Protein AF-0000000085125019 (afdb_homodimer)

Nearest PDB structures (foldseek):
  5f27-assembly1_A-2  TM=7.036E-01  e=1.112E-02  Mycobacterium tuberculosis CDC1551
  6ho6-assembly1_A  TM=7.086E-01  e=1.226E-02  Mycobacterium tuberculosis CDC1551
  6ho0-assembly1_A-2  TM=7.000E-01  e=1.808E-02  Mycobacterium tuberculosis H37Rv
  3lsj-assembly1_B  TM=6.473E-01  e=1.226E-02  Pseudomonas aeruginosa
  5vl9-assembly2_C  TM=6.019E-01  e=2.800E-02  [Enterobacter] lignolyticus

InterPro domains:
  IPR001647 DNA-binding HTH domain, TetR-type [PF00440] (8-44)
  IPR001647 DNA-binding HTH domain, TetR-type [PS50977] (1-60)
  IPR009057 Homedomain-like superfamily [SSF46689] (2-61)

Organism: Arcobacter nitrofigilis (strain ATCC 33309 / DSM 7299 / CCUG 15893 / LMG 7604 / NCTC 12251 / CI) (NCBI:txid572480)

Radius of gyration: 22.12 Å; Cα contacts (8 Å, |Δi|>4): 332; chains: 2; bounding box: 60×50×38 Å

Solvent-accessible surface area (backbone atoms only — not comparable to full-atom values): 19439 Å² total; per-residue (Å²): 135,55,70,67,53,53,42,54,50,48,49,54,42,28,44,76,67,30,64,72,39,70,39,67,70,53,34,23,60,75,69,69,50,51,69,66,58,50,50,73,76,29,92,41,69,68,57,45,52,53,48,43,51,50,49,45,47,39,64,73,41,51,51,48,54,58,60,29,51,80,29,65,90,36,38,70,60,20,51,50,46,45,52,54,54,57,72,69,47,71,59,50,40,56,53,41,50,54,49,49,21,76,80,28,82,84,41,32,60,52,47,30,52,49,42,49,54,52,50,50,55,46,39,55,34,48,43,65,71,40,72,84,54,56,67,67,58,48,51,54,50,37,52,47,55,52,18,31,55,50,7,52,72,70,44,41,75,72,68,50,74,67,56,49,48,52,51,49,53,50,53,52,48,47,61,61,54,70,105,135,54,71,67,52,54,42,56,51,47,48,53,42,28,45,74,65,31,64,71,40,68,38,66,71,53,36,23,60,75,69,70,51,50,70,66,59,49,51,71,77,28,92,39,70,67,56,45,52,53,47,43,50,49,49,48,47,39,66,74,41,50,50,48,54,58,62,28,52,81,28,64,94,36,38,69,60,20,51,50,46,46,52,52,54,55,72,68,46,73,59,50,39,57,53,41,50,54,49,49,22,76,78,28,81,84,42,32,62,51,48,30,51,49,44,48,53,52,49,49,55,46,40,54,36,48,44,67,71,40,71,83,53,56,67,68,59,49,51,53,50,37,52,46,56,52,18,30,55,49,7,52,72,72,44,41,76,71,68,50,73,68,56,50,49,51,52,50,53,50,54,53,49,48,60,63,54,70,104

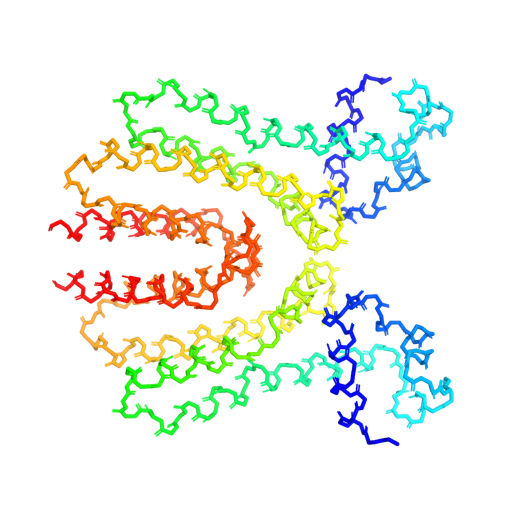Secondary structure (DSSP, 8-state):
--HHHHHHHHHHHHHHH-GGGGSHHHHHHHHT--HHHHHHH-S-HHHHHHHHHHHHHIIIIIHHHHHHGGGTT-HHHHHHHHHHHHHHS-HHHHHHHHHHHTT-TTTHHHHHHHHHHHHHHHHHHHHHH-TTS-HHHHHHHHHHHHHHHHHHHHSSSPPPHHHHHHHHHHHHHHHHHT-/--HHHHHHHHHHHHHHH-GGGGSHHHHHHHHT--HHHHHHH-S-HHHHHHHHHHHHHIIIIIHHHHHHGGGTT-HHHHHHHHHHHHHHS-HHHHHHHHHHHTT-TTTHHHHHHHHHHHHHHHHHHHHHH-TTS-HHHHHHHHHHHHHHHHHHHHSSSPPPHHHHHHHHHHHHHHHHHT-

Foldseek 3Di:
DDPVVLLVVLLVCCLVPFPVCLPLVNVCVVVVHDSVVVCVHPVDSLRNVLVSLVVCLCPLAVVQLVVLCVCVVPLVSSVVSSLVVNLPDSCSSVVRLVVVLVPDPSSVVSVVVRVVRQLVSLLSSLCNVCVPDDSVLSSVLSVVLVVLVVVLSPDPPHDDSVVSVVVNVVSVVVSVVVD/DDPVVLLVVLLVCCLVPFPVCLPLVNVCVVVVHDSVVVCVHPVDSLRNVLVSLVVCLCPLAVVQLVVLCVCVVPLVSSVVSSLVVNLVDSCSSVVRLVVVLVPDPSSVVSVVVRVVRQLVSLLSSLCNVCVPDDSVLSSVLSVVLVVLVVVLSPDPPHDDSVRSVVVNVVSVVVSVVVD

Structure (mmCIF, N/CA/C/O backbone):
data_AF-0000000085125019-model_v1
#
loop_
_entity.id
_entity.type
_entity.pdbx_description
1 polymer 'Transcriptional regulator, TetR family'
#
loop_
_atom_site.group_PDB
_atom_site.id
_atom_site.type_symbol
_atom_site.label_atom_id
_atom_site.label_alt_id
_atom_site.label_comp_id
_atom_site.label_asym_id
_atom_site.label_entity_id
_atom_site.label_seq_id
_atom_site.pdbx_PDB_ins_code
_atom_site.Cartn_x
_atom_site.Cartn_y
_atom_site.Cartn_z
_atom_site.occupancy
_atom_site.B_iso_or_equiv
_atom_site.auth_seq_id
_atom_site.auth_comp_id
_atom_site.auth_asym_id
_atom_site.auth_atom_id
_atom_site.pdbx_PDB_model_num
ATOM 1 N N . MET A 1 1 ? -20.328 -23.297 -17.188 1 74.75 1 MET A N 1
ATOM 2 C CA . MET A 1 1 ? -19.062 -22.641 -16.891 1 74.75 1 MET A CA 1
ATOM 3 C C . MET A 1 1 ? -18.203 -23.484 -15.953 1 74.75 1 MET A C 1
ATOM 5 O O . MET A 1 1 ? -18.734 -24.094 -15.016 1 74.75 1 MET A O 1
ATOM 9 N N . ARG A 1 2 ? -16.875 -23.594 -16.266 1 84 2 ARG A N 1
ATOM 10 C CA . ARG A 1 2 ? -15.992 -24.328 -15.383 1 84 2 ARG A CA 1
ATOM 11 C C . ARG A 1 2 ? -15.555 -23.469 -14.203 1 84 2 ARG A C 1
ATOM 13 O O . ARG A 1 2 ? -15.703 -22.25 -14.234 1 84 2 ARG A O 1
ATOM 20 N N . LYS A 1 3 ? -15.125 -24.125 -13.203 1 85.12 3 LYS A N 1
ATOM 21 C CA . LYS A 1 3 ? -14.703 -23.438 -11.992 1 85.12 3 LYS A CA 1
ATOM 22 C C . LYS A 1 3 ? -13.625 -22.391 -12.305 1 85.12 3 LYS A C 1
ATOM 24 O O . LYS A 1 3 ? -13.641 -21.297 -11.758 1 85.12 3 LYS A O 1
ATOM 29 N N . GLU A 1 4 ? -12.797 -22.75 -13.203 1 87.69 4 GLU A N 1
ATOM 30 C CA . GLU A 1 4 ? -11.703 -21.844 -13.57 1 87.69 4 GLU A CA 1
ATOM 31 C C . GLU A 1 4 ? -12.234 -20.594 -14.266 1 87.69 4 GLU A C 1
ATOM 33 O O . GLU A 1 4 ? -11.68 -19.5 -14.102 1 87.69 4 GLU A O 1
ATOM 38 N N . ASP A 1 5 ? -13.312 -20.734 -14.953 1 90.19 5 ASP A N 1
ATOM 39 C CA . ASP A 1 5 ? -13.953 -19.594 -15.609 1 90.19 5 ASP A CA 1
ATOM 40 C C . ASP A 1 5 ? -14.539 -18.625 -14.578 1 90.19 5 ASP A C 1
ATOM 42 O O . ASP A 1 5 ? -14.43 -17.406 -14.734 1 90.19 5 ASP A O 1
ATOM 46 N N . TRP A 1 6 ? -15.125 -19.281 -13.516 1 92.5 6 TRP A N 1
ATOM 47 C CA . TRP A 1 6 ? -15.633 -18.484 -12.406 1 92.5 6 TRP A CA 1
ATOM 48 C C . TRP A 1 6 ? -14.516 -17.656 -11.773 1 92.5 6 TRP A C 1
ATOM 50 O O . TRP A 1 6 ? -14.688 -16.453 -11.523 1 92.5 6 TRP A O 1
ATOM 60 N N . MET A 1 7 ? -13.422 -18.297 -11.625 1 95.75 7 MET A N 1
ATOM 61 C CA . MET A 1 7 ? -12.305 -17.656 -10.938 1 95.75 7 MET A CA 1
ATOM 62 C C . MET A 1 7 ? -11.742 -16.516 -11.773 1 95.75 7 MET A C 1
ATOM 64 O O . MET A 1 7 ? -11.617 -15.383 -11.281 1 95.75 7 MET A O 1
ATOM 68 N N . ASP A 1 8 ? -11.477 -16.797 -13.055 1 95.94 8 ASP A N 1
ATOM 69 C CA . ASP A 1 8 ? -10.93 -15.789 -13.953 1 95.94 8 ASP A CA 1
ATOM 70 C C . ASP A 1 8 ? -11.875 -14.594 -14.086 1 95.94 8 ASP A C 1
ATOM 72 O O . ASP A 1 8 ? -11.445 -13.445 -13.977 1 95.94 8 ASP A O 1
ATOM 76 N N . SER A 1 9 ? -13.078 -14.891 -14.281 1 96.88 9 SER A N 1
ATOM 77 C CA . SER A 1 9 ? -14.07 -13.844 -14.453 1 96.88 9 SER A CA 1
ATOM 78 C C . SER A 1 9 ? -14.234 -13.023 -13.172 1 96.88 9 SER A C 1
ATOM 80 O O . SER A 1 9 ? -14.352 -11.797 -13.227 1 96.88 9 SER A O 1
ATOM 82 N N . SER A 1 10 ? -14.188 -13.703 -12.055 1 97.69 10 SER A N 1
ATOM 83 C CA . SER A 1 10 ? -14.336 -13.023 -10.781 1 97.69 10 SER A CA 1
ATOM 84 C C . SER A 1 10 ? -13.164 -12.078 -10.523 1 97.69 10 SER A C 1
ATOM 86 O O . SER A 1 10 ? -13.359 -10.945 -10.078 1 97.69 10 SER A O 1
ATOM 88 N N . LEU A 1 11 ? -11.984 -12.523 -10.859 1 97.75 11 LEU A N 1
ATOM 89 C CA . LEU A 1 11 ? -10.812 -11.672 -10.672 1 97.75 11 LEU A CA 1
ATOM 90 C C . LEU A 1 11 ? -10.883 -10.445 -11.57 1 97.75 11 LEU A C 1
ATOM 92 O O . LEU A 1 11 ? -10.555 -9.336 -11.141 1 97.75 11 LEU A O 1
ATOM 96 N N . LYS A 1 12 ? -11.352 -10.656 -12.781 1 97.44 12 LYS A N 1
ATOM 97 C CA . LYS A 1 12 ? -11.516 -9.531 -13.695 1 97.44 12 LYS A CA 1
ATOM 98 C C . LYS A 1 12 ? -12.531 -8.523 -13.156 1 97.44 12 LYS A C 1
ATOM 100 O O . LYS A 1 12 ? -12.328 -7.312 -13.258 1 97.44 12 LYS A O 1
ATOM 105 N N . LEU A 1 13 ? -13.562 -9.047 -12.578 1 97.81 13 LEU A N 1
ATOM 106 C CA . LEU A 1 13 ? -14.602 -8.188 -12.023 1 97.81 13 LEU A CA 1
ATOM 107 C C . LEU A 1 13 ? -14.086 -7.445 -10.789 1 97.81 13 LEU A C 1
ATOM 109 O O . LEU A 1 13 ? -14.445 -6.289 -10.562 1 97.81 13 LEU A O 1
ATOM 113 N N . VAL A 1 14 ? -13.273 -8.125 -9.977 1 97.44 14 VAL A N 1
ATOM 114 C CA . VAL A 1 14 ? -12.664 -7.465 -8.82 1 97.44 14 VAL A CA 1
ATOM 115 C C . VAL A 1 14 ? -11.828 -6.273 -9.289 1 97.44 14 VAL A C 1
ATOM 117 O O . VAL A 1 14 ? -11.906 -5.188 -8.711 1 97.44 14 VAL A O 1
ATOM 120 N N . SER A 1 15 ? -11.078 -6.508 -10.32 1 96.06 15 SER A N 1
ATOM 121 C CA . SER A 1 15 ? -10.219 -5.461 -10.867 1 96.06 15 SER A CA 1
ATOM 122 C C . SER A 1 15 ? -11.039 -4.246 -11.289 1 96.06 15 SER A C 1
ATOM 124 O O . SER A 1 15 ? -10.633 -3.105 -11.055 1 96.06 15 SER A O 1
ATOM 126 N N . LYS A 1 16 ? -12.188 -4.453 -11.789 1 94.81 16 LYS A N 1
ATOM 127 C CA . LYS A 1 16 ? -13 -3.4 -12.391 1 94.81 16 LYS A CA 1
ATOM 128 C C . LYS A 1 16 ? -13.922 -2.758 -11.359 1 94.81 16 LYS A C 1
ATOM 130 O O . LYS A 1 16 ? -14.172 -1.552 -11.406 1 94.81 16 LYS A O 1
ATOM 135 N N . HIS A 1 17 ? -14.406 -3.582 -10.359 1 94.75 17 HIS A N 1
ATOM 136 C CA . HIS A 1 17 ? -15.508 -3.104 -9.539 1 94.75 17 HIS A CA 1
ATOM 137 C C . HIS A 1 17 ? -15.156 -3.156 -8.055 1 94.75 17 HIS A C 1
ATOM 139 O O . HIS A 1 17 ? -15.93 -2.686 -7.215 1 94.75 17 HIS A O 1
ATOM 145 N N . GLY A 1 18 ? -13.984 -3.715 -7.711 1 94.5 18 GLY A N 1
ATOM 146 C CA . GLY A 1 18 ? -13.633 -3.885 -6.312 1 94.5 18 GLY A CA 1
ATOM 147 C C . GLY A 1 18 ? -14.133 -5.195 -5.727 1 94.5 18 GLY A C 1
ATOM 148 O O . GLY A 1 18 ? -14.883 -5.926 -6.375 1 94.5 18 GLY A O 1
ATOM 149 N N . VAL A 1 19 ? -13.805 -5.465 -4.539 1 95.25 19 VAL A N 1
ATOM 150 C CA . VAL A 1 19 ? -13.992 -6.777 -3.928 1 95.25 19 VAL A CA 1
ATOM 151 C C . VAL A 1 19 ? -15.469 -6.98 -3.594 1 95.25 19 VAL A C 1
ATOM 153 O O . VAL A 1 19 ? -15.93 -8.117 -3.453 1 95.25 19 VAL A O 1
ATOM 156 N N . ASP A 1 20 ? -16.234 -5.914 -3.475 1 93.12 20 ASP A N 1
ATOM 157 C CA . ASP A 1 20 ? -17.656 -6.031 -3.16 1 93.12 20 ASP A CA 1
ATOM 158 C C . ASP A 1 20 ? -18.406 -6.793 -4.254 1 93.12 20 ASP A C 1
ATOM 160 O O . ASP A 1 20 ? -19.5 -7.316 -4.02 1 93.12 20 ASP A O 1
ATOM 164 N N . ILE A 1 21 ? -17.828 -6.832 -5.387 1 96.88 21 ILE A N 1
ATOM 165 C CA . ILE A 1 21 ? -18.453 -7.52 -6.512 1 96.88 21 ILE A CA 1
ATOM 166 C C . ILE A 1 21 ? -18.516 -9.016 -6.23 1 96.88 21 ILE A C 1
ATOM 168 O O . ILE A 1 21 ? -19.219 -9.758 -6.918 1 96.88 21 ILE A O 1
ATOM 172 N N . LEU A 1 22 ? -17.781 -9.508 -5.184 1 97.31 22 LEU A N 1
ATOM 173 C CA . LEU A 1 22 ? -17.672 -10.93 -4.902 1 97.31 22 LEU A CA 1
ATOM 174 C C . LEU A 1 22 ? -18.859 -11.406 -4.062 1 97.31 22 LEU A C 1
ATOM 176 O O . LEU A 1 22 ? -18.969 -12.594 -3.75 1 97.31 22 LEU A O 1
ATOM 180 N N . LYS A 1 23 ? -19.688 -10.477 -3.674 1 97.19 23 LYS A N 1
ATOM 181 C CA . LYS A 1 23 ? -20.953 -10.891 -3.086 1 97.19 23 LYS A CA 1
ATOM 182 C C . LYS A 1 23 ? -21.781 -11.695 -4.078 1 97.19 23 LYS A C 1
ATOM 184 O O . LYS A 1 23 ? -21.828 -11.375 -5.27 1 97.19 23 LYS A O 1
ATOM 189 N N . ILE A 1 24 ? -22.5 -12.672 -3.527 1 97.5 24 ILE A N 1
ATOM 190 C CA . ILE A 1 24 ? -23.125 -13.664 -4.387 1 97.5 24 ILE A CA 1
ATOM 191 C C . ILE A 1 24 ? -24.094 -12.977 -5.344 1 97.5 24 ILE A C 1
ATOM 193 O O . ILE A 1 24 ? -24.031 -13.18 -6.559 1 97.5 24 ILE A O 1
ATOM 197 N N . ASP A 1 25 ? -24.969 -12.133 -4.805 1 97.75 25 ASP A N 1
ATOM 198 C CA . ASP A 1 25 ? -25.984 -11.477 -5.621 1 97.75 25 ASP A CA 1
ATOM 199 C C . ASP A 1 25 ? -25.344 -10.609 -6.699 1 97.75 25 ASP A C 1
ATOM 201 O O . ASP A 1 25 ? -25.734 -10.672 -7.867 1 97.75 25 ASP A O 1
ATOM 205 N N . SER A 1 26 ? -24.391 -9.867 -6.383 1 97.81 26 SER A N 1
ATOM 206 C CA . SER A 1 26 ? -23.703 -8.969 -7.309 1 97.81 26 SER A CA 1
ATOM 207 C C . SER A 1 26 ? -22.938 -9.75 -8.375 1 97.81 26 SER A C 1
ATOM 209 O O . SER A 1 26 ? -23 -9.406 -9.555 1 97.81 26 SER A O 1
ATOM 211 N N . LEU A 1 27 ? -22.234 -10.781 -7.902 1 97.5 27 LEU A N 1
ATOM 212 C CA . LEU A 1 27 ? -21.422 -11.602 -8.797 1 97.5 27 LEU A CA 1
ATOM 213 C C . LEU A 1 27 ? -22.297 -12.312 -9.82 1 97.5 27 LEU A C 1
ATOM 215 O O . LEU A 1 27 ? -22.031 -12.266 -11.023 1 97.5 27 LEU A O 1
ATOM 219 N N . CYS A 1 28 ? -23.375 -12.898 -9.352 1 97.44 28 CYS A N 1
ATOM 220 C CA . CYS A 1 28 ? -24.281 -13.617 -10.242 1 97.44 28 CYS A CA 1
ATOM 221 C C . CYS A 1 28 ? -24.906 -12.68 -11.266 1 97.44 28 CYS A C 1
ATOM 223 O O . CYS A 1 28 ? -25.031 -13.031 -12.438 1 97.44 28 CYS A O 1
ATOM 225 N N . LYS A 1 29 ? -25.297 -11.523 -10.828 1 97.81 29 LYS A N 1
ATOM 226 C CA . LYS A 1 29 ? -25.875 -10.531 -11.727 1 97.81 29 LYS A CA 1
ATOM 227 C C . LYS A 1 29 ? -24.891 -10.141 -12.82 1 97.81 29 LYS A C 1
ATOM 229 O O . LYS A 1 29 ? -25.25 -10.125 -14 1 97.81 29 LYS A O 1
ATOM 234 N N . LYS A 1 30 ? -23.656 -9.898 -12.469 1 96.88 30 LYS A N 1
ATOM 235 C CA . LYS A 1 30 ? -22.641 -9.445 -13.43 1 96.88 30 LYS A CA 1
ATOM 236 C C . LYS A 1 30 ? -22.281 -10.562 -14.398 1 96.88 30 LYS A C 1
ATOM 238 O O . LYS A 1 30 ? -22 -10.297 -15.57 1 96.88 30 LYS A O 1
ATOM 243 N N . LEU A 1 31 ? -22.25 -11.773 -13.875 1 95.81 31 LEU A N 1
ATOM 244 C CA . LEU A 1 31 ? -21.875 -12.914 -14.703 1 95.81 31 LEU A CA 1
ATOM 245 C C . LEU A 1 31 ? -23.094 -13.461 -15.453 1 95.81 31 LEU A C 1
ATOM 247 O O . LEU A 1 31 ? -22.953 -14.367 -16.281 1 95.81 31 LEU A O 1
ATOM 251 N N . LYS A 1 32 ? -24.234 -12.922 -15.195 1 95.94 32 LYS A N 1
ATOM 252 C CA . LYS A 1 32 ? -25.484 -13.344 -15.82 1 95.94 32 LYS A CA 1
ATOM 253 C C . LYS A 1 32 ? -25.734 -14.828 -15.602 1 95.94 32 LYS A C 1
ATOM 255 O O . LYS A 1 32 ? -26.031 -15.555 -16.547 1 95.94 32 LYS A O 1
ATOM 260 N N . VAL A 1 33 ? -25.656 -15.234 -14.352 1 95.62 33 VAL A N 1
ATOM 261 C CA . VAL A 1 33 ? -25.938 -16.609 -13.938 1 95.62 33 VAL A CA 1
ATOM 262 C C . VAL A 1 33 ? -26.859 -16.594 -12.719 1 95.62 33 VAL A C 1
ATOM 264 O O . VAL A 1 33 ? -27.094 -15.547 -12.109 1 95.62 33 VAL A O 1
ATOM 267 N N . THR A 1 34 ? -27.422 -17.719 -12.406 1 94.81 34 THR A N 1
ATOM 268 C CA . THR A 1 34 ? -28.328 -17.812 -11.273 1 94.81 34 THR A CA 1
ATOM 269 C C . THR A 1 34 ? -27.578 -18.172 -10 1 94.81 34 THR A C 1
ATOM 271 O O . THR A 1 34 ? -26.469 -18.703 -10.055 1 94.81 34 THR A O 1
ATOM 274 N N . LYS A 1 35 ? -28.219 -17.891 -8.844 1 96.19 35 LYS A N 1
ATOM 275 C CA . LYS A 1 35 ? -27.688 -18.344 -7.566 1 96.19 35 LYS A CA 1
ATOM 276 C C . LYS A 1 35 ? -27.578 -19.859 -7.52 1 96.19 35 LYS A C 1
ATOM 278 O O . LYS A 1 35 ? -26.672 -20.406 -6.891 1 96.19 35 LYS A O 1
ATOM 283 N N . GLY A 1 36 ? -28.516 -20.484 -8.18 1 95.38 36 GLY A N 1
ATOM 284 C CA . GLY A 1 36 ? -28.469 -21.922 -8.289 1 95.38 36 GLY A CA 1
ATOM 285 C C . GLY A 1 36 ? -27.188 -22.438 -8.93 1 95.38 36 GLY A C 1
ATOM 286 O O . GLY A 1 36 ? -26.562 -23.375 -8.438 1 95.38 36 GLY A O 1
ATOM 287 N N . SER A 1 37 ? -26.875 -21.812 -9.984 1 94.56 37 SER A N 1
ATOM 288 C CA . SER A 1 37 ? -25.625 -22.141 -10.656 1 94.56 37 SER A CA 1
ATOM 289 C C . SER A 1 37 ? -24.438 -21.938 -9.734 1 94.56 37 SER A C 1
ATOM 291 O O . SER A 1 37 ? -23.5 -22.75 -9.719 1 94.56 37 SER A O 1
ATOM 293 N N . PHE A 1 38 ? -24.406 -20.812 -8.961 1 96.56 38 PHE A N 1
ATOM 294 C CA . PHE A 1 38 ? -23.344 -20.531 -7.992 1 96.56 38 PHE A CA 1
ATOM 295 C C . PHE A 1 38 ? -23.203 -21.688 -7.008 1 96.56 38 PHE A C 1
ATOM 297 O O . PHE A 1 38 ? -22.109 -22.203 -6.812 1 96.56 38 PHE A O 1
ATOM 304 N N . TYR A 1 39 ? -24.328 -22.141 -6.508 1 95.5 39 TYR A N 1
ATOM 305 C CA . TYR A 1 39 ? -24.312 -23.156 -5.457 1 95.5 39 TYR A CA 1
ATOM 306 C C . TYR A 1 39 ? -24.031 -24.547 -6.043 1 95.5 39 TYR A C 1
ATOM 308 O O . TYR A 1 39 ? -23.719 -25.484 -5.309 1 95.5 39 TYR A O 1
ATOM 316 N N . HIS A 1 40 ? -24.203 -24.672 -7.289 1 94.81 40 HIS A N 1
ATOM 317 C CA . HIS A 1 40 ? -23.766 -25.891 -7.977 1 94.81 40 HIS A CA 1
ATOM 318 C C . HIS A 1 40 ? -22.25 -26.031 -7.938 1 94.81 40 HIS A C 1
ATOM 320 O O . HIS A 1 40 ? -21.719 -27.141 -7.832 1 94.81 40 HIS A O 1
ATOM 326 N N . HIS A 1 41 ? -21.578 -24.922 -7.906 1 94.75 41 HIS A N 1
ATOM 327 C CA . HIS A 1 41 ? -20.125 -24.922 -7.992 1 94.75 41 HIS A CA 1
ATOM 328 C C . HIS A 1 41 ? -19.484 -24.719 -6.617 1 94.75 41 HIS A C 1
ATOM 330 O O . HIS A 1 41 ? -18.406 -25.25 -6.344 1 94.75 41 HIS A O 1
ATOM 336 N N . PHE A 1 42 ? -20.156 -23.891 -5.809 1 96.19 42 PHE A N 1
ATOM 337 C CA . PHE A 1 42 ? -19.594 -23.531 -4.512 1 96.19 42 PHE A CA 1
ATOM 338 C C . PHE A 1 42 ? -20.609 -23.781 -3.396 1 96.19 42 PHE A C 1
ATOM 340 O O . PHE A 1 42 ? -21.75 -23.312 -3.459 1 96.19 42 PHE A O 1
ATOM 347 N N . LYS A 1 43 ? -20.109 -24.406 -2.348 1 96.25 43 LYS A N 1
ATOM 348 C CA . LYS A 1 43 ? -20.984 -24.828 -1.256 1 96.25 43 LYS A CA 1
ATOM 349 C C . LYS A 1 43 ? -21.422 -23.641 -0.412 1 96.25 43 LYS A C 1
ATOM 351 O O . LYS A 1 43 ? -22.453 -23.688 0.255 1 96.25 43 LYS A O 1
ATOM 356 N N . SER A 1 44 ? -20.562 -22.594 -0.382 1 96.81 44 SER A N 1
ATOM 357 C CA . SER A 1 44 ? -20.844 -21.375 0.383 1 96.81 44 SER A CA 1
ATOM 358 C C . SER A 1 44 ? -20.047 -20.188 -0.149 1 96.81 44 SER A C 1
ATOM 360 O O . SER A 1 44 ? -19.109 -20.359 -0.925 1 96.81 44 SER A O 1
ATOM 362 N N . HIS A 1 45 ? -20.453 -19.078 0.261 1 96.75 45 HIS A N 1
ATOM 363 C CA . HIS A 1 45 ? -19.719 -17.859 -0.073 1 96.75 45 HIS A CA 1
ATOM 364 C C . HIS A 1 45 ? -18.297 -17.906 0.479 1 96.75 45 HIS A C 1
ATOM 366 O O . HIS A 1 45 ? -17.359 -17.531 -0.206 1 96.75 45 HIS A O 1
ATOM 372 N N . LYS A 1 46 ? -18.219 -18.391 1.68 1 96.94 46 LYS A N 1
ATOM 373 C CA . LYS A 1 46 ? -16.906 -18.484 2.312 1 96.94 46 LYS A CA 1
ATOM 374 C C . LYS A 1 46 ? -15.977 -19.391 1.504 1 96.94 46 LYS A C 1
ATOM 376 O O . LYS A 1 46 ? -14.82 -19.031 1.268 1 96.94 46 LYS A O 1
ATOM 381 N N . ILE A 1 47 ? -16.438 -20.469 1.084 1 96.88 47 ILE A N 1
ATOM 382 C CA . ILE A 1 47 ? -15.641 -21.406 0.297 1 96.88 47 ILE A CA 1
ATOM 383 C C . ILE A 1 47 ? -15.266 -20.766 -1.037 1 96.88 47 ILE A C 1
ATOM 385 O O . ILE A 1 47 ? -14.133 -20.906 -1.5 1 96.88 47 ILE A O 1
ATOM 389 N N . PHE A 1 48 ? -16.25 -20.078 -1.663 1 97.12 48 PHE A N 1
ATOM 390 C CA . PHE A 1 48 ? -15.977 -19.359 -2.904 1 97.12 48 PHE A CA 1
ATOM 391 C C . PHE A 1 48 ? -14.836 -18.375 -2.717 1 97.12 48 PHE A C 1
ATOM 393 O O . PHE A 1 48 ? -13.898 -18.328 -3.521 1 97.12 48 PHE A O 1
ATOM 400 N N . ILE A 1 49 ? -14.789 -17.609 -1.631 1 97.12 49 ILE A N 1
ATOM 401 C CA . ILE A 1 49 ? -13.766 -16.625 -1.344 1 97.12 49 ILE A CA 1
ATOM 402 C C . ILE A 1 49 ? -12.414 -17.312 -1.149 1 97.12 49 ILE A C 1
ATOM 404 O O . ILE A 1 49 ? -11.406 -16.859 -1.694 1 97.12 49 ILE A O 1
ATOM 408 N N . GLU A 1 50 ? -12.406 -18.344 -0.477 1 97 50 GLU A N 1
ATOM 409 C CA . GLU A 1 50 ? -11.172 -19.094 -0.268 1 97 50 GLU A CA 1
ATOM 410 C C . GLU A 1 50 ? -10.594 -19.594 -1.592 1 97 50 GLU A C 1
ATOM 412 O O . GLU A 1 50 ? -9.383 -19.531 -1.811 1 97 50 GLU A O 1
ATOM 417 N N . GLU A 1 51 ? -11.445 -20.016 -2.402 1 97.12 51 GLU A N 1
ATOM 418 C CA . GLU A 1 51 ? -10.992 -20.562 -3.68 1 97.12 51 GLU A CA 1
ATOM 419 C C . GLU A 1 51 ? -10.469 -19.453 -4.598 1 97.12 51 GLU A C 1
ATOM 421 O O . GLU A 1 51 ? -9.5 -19.656 -5.328 1 97.12 51 GLU A O 1
ATOM 426 N N . ILE A 1 52 ? -11.117 -18.375 -4.598 1 97.44 52 ILE A N 1
ATOM 427 C CA . ILE A 1 52 ? -10.648 -17.281 -5.43 1 97.44 52 ILE A CA 1
ATOM 428 C C . ILE A 1 52 ? -9.289 -16.797 -4.926 1 97.44 52 ILE A C 1
ATOM 430 O O . ILE A 1 52 ? -8.398 -16.484 -5.727 1 97.44 52 ILE A O 1
ATOM 434 N N . LEU A 1 53 ? -9.125 -16.734 -3.645 1 97.69 53 LEU A N 1
ATOM 435 C CA . LEU A 1 53 ? -7.852 -16.312 -3.068 1 97.69 53 LEU A CA 1
ATOM 436 C C . LEU A 1 53 ? -6.758 -17.344 -3.385 1 97.69 53 LEU A C 1
ATOM 438 O O . LEU A 1 53 ? -5.625 -16.969 -3.693 1 97.69 53 LEU A O 1
ATOM 442 N N . GLU A 1 54 ? -7.137 -18.578 -3.268 1 97.75 54 GLU A N 1
ATOM 443 C CA . GLU A 1 54 ? -6.184 -19.625 -3.631 1 97.75 54 GLU A CA 1
ATOM 444 C C . GLU A 1 54 ? -5.801 -19.531 -5.105 1 97.75 54 GLU A C 1
ATOM 446 O O . GLU A 1 54 ? -4.629 -19.703 -5.457 1 97.75 54 GLU A O 1
ATOM 451 N N . TYR A 1 55 ? -6.773 -19.312 -5.891 1 97.62 55 TYR A N 1
ATOM 452 C CA . TYR A 1 55 ? -6.531 -19.172 -7.32 1 97.62 55 TYR A CA 1
ATOM 453 C C . TYR A 1 55 ? -5.625 -17.969 -7.598 1 97.62 55 TYR A C 1
ATOM 455 O O . TYR A 1 55 ? -4.691 -18.062 -8.398 1 97.62 55 TYR A O 1
ATOM 463 N N . TRP A 1 56 ? -5.891 -16.891 -6.988 1 97.5 56 TRP A N 1
ATOM 464 C CA . TRP A 1 56 ? -5.07 -15.688 -7.121 1 97.5 56 TRP A CA 1
ATOM 465 C C . TRP A 1 56 ? -3.648 -15.945 -6.629 1 97.5 56 TRP A C 1
ATOM 467 O O . TRP A 1 56 ? -2.678 -15.586 -7.301 1 97.5 56 TRP A O 1
ATOM 477 N N . TYR A 1 57 ? -3.539 -16.609 -5.488 1 97.94 57 TYR A N 1
ATOM 478 C CA . TYR A 1 57 ? -2.25 -17 -4.934 1 97.94 57 TYR A CA 1
ATOM 479 C C . TYR A 1 57 ? -1.469 -17.859 -5.922 1 97.94 57 TYR A C 1
ATOM 481 O O . TYR A 1 57 ? -0.287 -17.609 -6.172 1 97.94 57 TYR A O 1
ATOM 489 N N . LYS A 1 58 ? -2.119 -18.75 -6.504 1 97.81 58 LYS A N 1
ATOM 490 C CA . LYS A 1 58 ? -1.477 -19.656 -7.445 1 97.81 58 LYS A CA 1
ATOM 491 C C . LYS A 1 58 ? -1.061 -18.922 -8.719 1 97.81 58 LYS A C 1
ATOM 493 O O . LYS A 1 58 ? 0.096 -19.016 -9.141 1 97.81 58 LYS A O 1
ATOM 498 N N . THR A 1 59 ? -1.875 -18.094 -9.305 1 96.94 59 THR A N 1
ATOM 499 C CA . THR A 1 59 ? -1.673 -17.562 -10.648 1 96.94 59 THR A CA 1
ATOM 500 C C . THR A 1 59 ? -0.812 -16.312 -10.609 1 96.94 59 THR A C 1
ATOM 502 O O . THR A 1 59 ? -0.055 -16.031 -11.539 1 96.94 59 THR A O 1
ATOM 505 N N . PHE A 1 60 ? -0.865 -15.586 -9.469 1 97.5 60 PHE A N 1
ATOM 506 C CA . PHE A 1 60 ? -0.142 -14.328 -9.406 1 97.5 60 PHE A CA 1
ATOM 507 C C . PHE A 1 60 ? 1.15 -14.477 -8.609 1 97.5 60 PHE A C 1
ATOM 509 O O . PHE A 1 60 ? 1.952 -13.547 -8.539 1 97.5 60 PHE A O 1
ATOM 516 N N . THR A 1 61 ? 1.371 -15.648 -8.023 1 98.25 61 THR A N 1
ATOM 517 C CA . THR A 1 61 ? 2.576 -15.805 -7.215 1 98.25 61 THR A CA 1
ATOM 518 C C . THR A 1 61 ? 3.275 -17.125 -7.535 1 98.25 61 THR A C 1
ATOM 520 O O . THR A 1 61 ? 4.371 -17.125 -8.094 1 98.25 61 THR A O 1
ATOM 523 N N . MET A 1 62 ? 2.588 -18.203 -7.328 1 98.44 62 MET A N 1
ATOM 524 C CA . MET A 1 62 ? 3.27 -19.5 -7.41 1 98.44 62 MET A CA 1
ATOM 525 C C . MET A 1 62 ? 3.617 -19.828 -8.859 1 98.44 62 MET A C 1
ATOM 527 O O . MET A 1 62 ? 4.723 -20.297 -9.141 1 98.44 62 MET A O 1
ATOM 531 N N . ASP A 1 63 ? 2.664 -19.656 -9.789 1 98.25 63 ASP A N 1
ATOM 532 C CA . ASP A 1 63 ? 2.938 -19.922 -11.195 1 98.25 63 ASP A CA 1
ATOM 533 C C . ASP A 1 63 ? 4.074 -19.047 -11.711 1 98.25 63 ASP A C 1
ATOM 535 O O . ASP A 1 63 ? 4.898 -19.5 -12.508 1 98.25 63 ASP A O 1
ATOM 539 N N . ILE A 1 64 ? 4.137 -17.812 -11.289 1 98.25 64 ILE A N 1
ATOM 540 C CA . ILE A 1 64 ? 5.164 -16.875 -11.719 1 98.25 64 ILE A CA 1
ATOM 541 C C . ILE A 1 64 ? 6.523 -17.312 -11.18 1 98.25 64 ILE A C 1
ATOM 543 O O . ILE A 1 64 ? 7.516 -17.328 -11.906 1 98.25 64 ILE A O 1
ATOM 547 N N . ILE A 1 65 ? 6.527 -17.641 -9.914 1 98.44 65 ILE A N 1
ATOM 548 C CA . ILE A 1 65 ? 7.754 -18.125 -9.289 1 98.44 65 ILE A CA 1
ATOM 549 C C . ILE A 1 65 ? 8.242 -19.391 -9.992 1 98.44 65 ILE A C 1
ATOM 551 O O . ILE A 1 65 ? 9.422 -19.5 -10.328 1 98.44 65 ILE A O 1
ATOM 555 N N . GLU A 1 66 ? 7.332 -20.297 -10.273 1 98.44 66 GLU A N 1
ATOM 556 C CA . GLU A 1 66 ? 7.695 -21.547 -10.922 1 98.44 66 GLU A CA 1
ATOM 557 C C . GLU A 1 66 ? 8.266 -21.312 -12.32 1 98.44 66 GLU A C 1
ATOM 559 O O . GLU A 1 66 ? 9.281 -21.906 -12.695 1 98.44 66 GLU A O 1
ATOM 564 N N . LYS A 1 67 ? 7.66 -20.453 -13.062 1 98.12 67 LYS A N 1
ATOM 565 C CA . LYS A 1 67 ? 8.141 -20.125 -14.398 1 98.12 67 LYS A CA 1
ATOM 566 C C . LYS A 1 67 ? 9.531 -19.5 -14.344 1 98.12 67 LYS A C 1
ATOM 568 O O . LYS A 1 67 ? 10.367 -19.734 -15.219 1 98.12 67 LYS A O 1
ATOM 573 N N . SER A 1 68 ? 9.789 -18.688 -13.352 1 98.06 68 SER A N 1
ATOM 574 C CA . SER A 1 68 ? 11.062 -17.984 -13.234 1 98.06 68 SER A CA 1
ATOM 575 C C . SER A 1 68 ? 12.211 -18.969 -13.016 1 98.06 68 SER A C 1
ATOM 577 O O . SER A 1 68 ? 13.367 -18.641 -13.266 1 98.06 68 SER A O 1
ATOM 579 N N . LYS A 1 69 ? 11.93 -20.156 -12.562 1 97.12 69 LYS A N 1
ATOM 580 C CA . LYS A 1 69 ? 12.953 -21.141 -12.227 1 97.12 69 LYS A CA 1
ATOM 581 C C . LYS A 1 69 ? 13.695 -21.609 -13.469 1 97.12 69 LYS A C 1
ATOM 583 O O . LYS A 1 69 ? 14.781 -22.188 -13.367 1 97.12 69 LYS A O 1
ATOM 588 N N . GLN A 1 70 ? 13.094 -21.391 -14.648 1 97.38 70 GLN A N 1
ATOM 589 C CA . GLN A 1 70 ? 13.797 -21.703 -15.883 1 97.38 70 GLN A CA 1
ATOM 590 C C . GLN A 1 70 ? 15.102 -20.906 -15.992 1 97.38 70 GLN A C 1
ATOM 592 O O . GLN A 1 70 ? 16.031 -21.312 -16.703 1 97.38 70 GLN A O 1
ATOM 597 N N . PHE A 1 71 ? 15.203 -19.828 -15.273 1 97.38 71 PHE A N 1
ATOM 598 C CA . PHE A 1 71 ? 16.391 -19 -15.289 1 97.38 71 PHE A CA 1
ATOM 599 C C . PHE A 1 71 ? 17.125 -19.062 -13.945 1 97.38 71 PHE A C 1
ATOM 601 O O . PHE A 1 71 ? 17.766 -18.094 -13.539 1 97.38 71 PHE A O 1
ATOM 608 N N . GLU A 1 72 ? 16.969 -20.141 -13.25 1 94.56 72 GLU A N 1
ATOM 609 C CA . GLU A 1 72 ? 17.547 -20.281 -11.914 1 94.56 72 GLU A CA 1
ATOM 610 C C . GLU A 1 72 ? 19.062 -20.109 -11.953 1 94.56 72 GLU A C 1
ATOM 612 O O . GLU A 1 72 ? 19.688 -19.688 -10.977 1 94.56 72 GLU A O 1
ATOM 617 N N . ASN A 1 73 ? 19.734 -20.391 -13.109 1 95.75 73 ASN A N 1
ATOM 618 C CA . ASN A 1 73 ? 21.188 -20.297 -13.25 1 95.75 73 ASN A CA 1
ATOM 619 C C . ASN A 1 73 ? 21.609 -18.922 -13.766 1 95.75 73 ASN A C 1
ATOM 621 O O . ASN A 1 73 ? 22.797 -18.688 -13.984 1 95.75 73 ASN A O 1
ATOM 625 N N . ASN A 1 74 ? 20.703 -18.078 -14.039 1 97.06 74 ASN A N 1
ATOM 626 C CA . ASN A 1 74 ? 20.922 -16.688 -14.414 1 97.06 74 ASN A CA 1
ATOM 627 C C . ASN A 1 74 ? 20.031 -15.75 -13.594 1 97.06 74 ASN A C 1
ATOM 629 O O . ASN A 1 74 ? 18.969 -15.344 -14.055 1 97.06 74 ASN A O 1
ATOM 633 N N . PRO A 1 75 ? 20.516 -15.383 -12.391 1 95.44 75 PRO A N 1
ATOM 634 C CA . PRO A 1 75 ? 19.672 -14.648 -11.445 1 95.44 75 PRO A CA 1
ATOM 635 C C . PRO A 1 75 ? 19.172 -13.32 -12.016 1 95.44 75 PRO A C 1
ATOM 637 O O . PRO A 1 75 ? 18.047 -12.898 -11.711 1 95.44 75 PRO A O 1
ATOM 640 N N . LEU A 1 76 ? 19.969 -12.656 -12.805 1 93.19 76 LEU A N 1
ATOM 641 C CA . LEU A 1 76 ? 19.531 -11.398 -13.398 1 93.19 76 LEU A CA 1
ATOM 642 C C . LEU A 1 76 ? 18.344 -11.617 -14.328 1 93.19 76 LEU A C 1
ATOM 644 O O . LEU A 1 76 ? 17.359 -10.867 -14.281 1 93.19 76 LEU A O 1
ATOM 648 N N . LYS A 1 77 ? 18.422 -12.609 -15.133 1 96.62 77 LYS A N 1
ATOM 649 C CA . LYS A 1 77 ? 17.328 -12.938 -16.047 1 96.62 77 LYS A CA 1
ATOM 650 C C . LYS A 1 77 ? 16.094 -13.406 -15.273 1 96.62 77 LYS A C 1
ATOM 652 O O . LYS A 1 77 ? 14.961 -13.148 -15.688 1 96.62 77 LYS A O 1
ATOM 657 N N . GLN A 1 78 ? 16.312 -14.172 -14.18 1 97.38 78 GLN A N 1
ATOM 658 C CA . GLN A 1 78 ? 15.211 -14.609 -13.336 1 97.38 78 GLN A CA 1
ATOM 659 C C . GLN A 1 78 ? 14.461 -13.414 -12.75 1 97.38 78 GLN A C 1
ATOM 661 O O . GLN A 1 78 ? 13.227 -13.367 -12.805 1 97.38 78 GLN A O 1
ATOM 666 N N . MET A 1 79 ? 15.227 -12.43 -12.273 1 94.62 79 MET A N 1
ATOM 667 C CA . MET A 1 79 ? 14.633 -11.219 -11.711 1 94.62 79 MET A CA 1
ATOM 668 C C . MET A 1 79 ? 13.859 -10.445 -12.781 1 94.62 79 MET A C 1
ATOM 670 O O . MET A 1 79 ? 12.75 -9.977 -12.523 1 94.62 79 MET A O 1
ATOM 674 N N . GLU A 1 80 ? 14.438 -10.352 -13.891 1 93.62 80 GLU A N 1
ATOM 675 C CA . GLU A 1 80 ? 13.797 -9.648 -15 1 93.62 80 GLU A CA 1
ATOM 676 C C . GLU A 1 80 ? 12.477 -10.305 -15.383 1 93.62 80 GLU A C 1
ATOM 678 O O . GLU A 1 80 ? 11.484 -9.617 -15.617 1 93.62 80 GLU A O 1
ATOM 683 N N . LEU A 1 81 ? 12.492 -11.633 -15.445 1 96.62 81 LEU A N 1
ATOM 684 C CA . LEU A 1 81 ? 11.273 -12.344 -15.781 1 96.62 81 LEU A CA 1
ATOM 685 C C . LEU A 1 81 ? 10.188 -12.109 -14.734 1 96.62 81 LEU A C 1
ATOM 687 O O . LEU A 1 81 ? 9.031 -11.852 -15.078 1 96.62 81 LEU A O 1
ATOM 691 N N . LEU A 1 82 ? 10.578 -12.18 -13.445 1 96.69 82 LEU A N 1
ATOM 692 C CA . LEU A 1 82 ? 9.633 -11.914 -12.375 1 96.69 82 LEU A CA 1
ATOM 693 C C . LEU A 1 82 ? 9.023 -10.523 -12.508 1 96.69 82 LEU A C 1
ATOM 695 O O . LEU A 1 82 ? 7.797 -10.375 -12.516 1 96.69 82 LEU A O 1
ATOM 699 N N . ASN A 1 83 ? 9.852 -9.523 -12.68 1 93.44 83 ASN A N 1
ATOM 700 C CA . ASN A 1 83 ? 9.406 -8.141 -12.781 1 93.44 83 ASN A CA 1
ATOM 701 C C . ASN A 1 83 ? 8.484 -7.93 -13.984 1 93.44 83 ASN A C 1
ATOM 703 O O . ASN A 1 83 ? 7.402 -7.359 -13.852 1 93.44 83 ASN A O 1
ATOM 707 N N . ASN A 1 84 ? 8.906 -8.445 -15.102 1 93.75 84 ASN A N 1
ATOM 708 C CA . ASN A 1 84 ? 8.133 -8.266 -16.328 1 93.75 84 ASN A CA 1
ATOM 709 C C . ASN A 1 84 ? 6.773 -8.945 -16.234 1 93.75 84 ASN A C 1
ATOM 711 O O . ASN A 1 84 ? 5.77 -8.398 -16.703 1 93.75 84 ASN A O 1
ATOM 715 N N . THR A 1 85 ? 6.773 -10.133 -15.68 1 96.5 85 THR A N 1
ATOM 716 C CA . THR A 1 85 ? 5.527 -10.875 -15.547 1 96.5 85 THR A CA 1
ATOM 717 C C . THR A 1 85 ? 4.57 -10.164 -14.602 1 96.5 85 THR A C 1
ATOM 719 O O . THR A 1 85 ? 3.385 -10.008 -14.906 1 96.5 85 THR A O 1
ATOM 722 N N . ILE A 1 86 ? 5.094 -9.703 -13.516 1 94.31 86 ILE A N 1
ATOM 723 C CA . ILE A 1 86 ? 4.266 -9.039 -12.516 1 94.31 86 ILE A CA 1
ATOM 724 C C . ILE A 1 86 ? 3.678 -7.758 -13.094 1 94.31 86 ILE A C 1
ATOM 726 O O . ILE A 1 86 ? 2.477 -7.508 -12.977 1 94.31 86 ILE A O 1
ATOM 730 N N . TYR A 1 87 ? 4.48 -6.965 -13.812 1 91.44 87 TYR A N 1
ATOM 731 C CA . TYR A 1 87 ? 4.031 -5.68 -14.344 1 91.44 87 TYR A CA 1
ATOM 732 C C . TYR A 1 87 ? 3.049 -5.879 -15.492 1 91.44 87 TYR A C 1
ATOM 734 O O . TYR A 1 87 ? 2.354 -4.945 -15.891 1 91.44 87 TYR A O 1
ATOM 742 N N . SER A 1 88 ? 3.012 -7.086 -16 1 93.31 88 SER A N 1
ATOM 743 C CA . SER A 1 88 ? 2.064 -7.383 -17.062 1 93.31 88 SER A CA 1
ATOM 744 C C . SER A 1 88 ? 0.711 -7.801 -16.516 1 93.31 88 SER A C 1
ATOM 746 O O . SER A 1 88 ? -0.277 -7.867 -17.25 1 93.31 88 SER A O 1
ATOM 748 N N . LYS A 1 89 ? 0.658 -8.109 -15.219 1 93.94 89 LYS A N 1
ATOM 749 C CA . LYS A 1 89 ? -0.596 -8.508 -14.586 1 93.94 89 LYS A CA 1
ATOM 750 C C . LYS A 1 89 ? -1.464 -7.297 -14.266 1 93.94 89 LYS A C 1
ATOM 752 O O . LYS A 1 89 ? -0.998 -6.16 -14.336 1 93.94 89 LYS A O 1
ATOM 757 N N . ASP A 1 90 ? -2.711 -7.574 -14.031 1 94.38 90 ASP A N 1
ATOM 758 C CA . ASP A 1 90 ? -3.617 -6.527 -13.57 1 94.38 90 ASP A CA 1
ATOM 759 C C . ASP A 1 90 ? -3.387 -6.215 -12.094 1 94.38 90 ASP A C 1
ATOM 761 O O . ASP A 1 90 ? -3.918 -6.902 -11.219 1 94.38 90 ASP A O 1
ATOM 765 N N . LEU A 1 91 ? -2.723 -5.172 -11.812 1 94.38 91 LEU A N 1
ATOM 766 C CA . LEU A 1 91 ? -2.277 -4.844 -10.469 1 94.38 91 LEU A CA 1
ATOM 767 C C . LEU A 1 91 ? -3.432 -4.305 -9.625 1 94.38 91 LEU A C 1
ATOM 769 O O . LEU A 1 91 ? -3.328 -4.219 -8.406 1 94.38 91 LEU A O 1
ATOM 773 N N . ASN A 1 92 ? -4.57 -3.982 -10.289 1 94.94 92 ASN A N 1
ATOM 774 C CA . ASN A 1 92 ? -5.75 -3.58 -9.531 1 94.94 92 ASN A CA 1
ATOM 775 C C . ASN A 1 92 ? -6.25 -4.711 -8.633 1 94.94 92 ASN A C 1
ATOM 777 O O . ASN A 1 92 ? -6.773 -4.461 -7.543 1 94.94 92 ASN A O 1
ATOM 781 N N . ILE A 1 93 ? -6.035 -5.914 -9.07 1 96.81 93 ILE A N 1
ATOM 782 C CA . ILE A 1 93 ? -6.438 -7.066 -8.273 1 96.81 93 ILE A CA 1
ATOM 783 C C . ILE A 1 93 ? -5.609 -7.121 -6.992 1 96.81 93 ILE A C 1
ATOM 785 O O . ILE A 1 93 ? -6.152 -7.328 -5.906 1 96.81 93 ILE A O 1
ATOM 789 N N . GLU A 1 94 ? -4.277 -6.887 -7.164 1 96.44 94 GLU A N 1
ATOM 790 C CA . GLU A 1 94 ? -3.379 -6.828 -6.016 1 96.44 94 GLU A CA 1
ATOM 791 C C . GLU A 1 94 ? -3.824 -5.762 -5.02 1 96.44 94 GLU A C 1
ATOM 793 O O . GLU A 1 94 ? -3.943 -6.031 -3.824 1 96.44 94 GLU A O 1
ATOM 798 N N . ILE A 1 95 ? -4.094 -4.605 -5.508 1 95.94 95 ILE A N 1
ATOM 799 C CA . ILE A 1 95 ? -4.504 -3.465 -4.699 1 95.94 95 ILE A CA 1
ATOM 800 C C . ILE A 1 95 ? -5.785 -3.801 -3.939 1 95.94 95 ILE A C 1
ATOM 802 O O . ILE A 1 95 ? -5.859 -3.619 -2.721 1 95.94 95 ILE A O 1
ATOM 806 N N . GLU A 1 96 ? -6.785 -4.398 -4.633 1 95.56 96 GLU A N 1
ATOM 807 C CA . GLU A 1 96 ? -8.086 -4.711 -4.051 1 95.56 96 GLU A CA 1
ATOM 808 C C . GLU A 1 96 ? -7.961 -5.742 -2.936 1 95.56 96 GLU A C 1
ATOM 810 O O . GLU A 1 96 ? -8.539 -5.574 -1.86 1 95.56 96 GLU A O 1
ATOM 815 N N . PHE A 1 97 ? -7.176 -6.703 -3.145 1 96.88 97 PHE A N 1
ATOM 816 C CA . PHE A 1 97 ? -7.074 -7.777 -2.162 1 96.88 97 PHE A CA 1
ATOM 817 C C . PHE A 1 97 ? -6.254 -7.328 -0.958 1 96.88 97 PHE A C 1
ATOM 819 O O . PHE A 1 97 ? -6.543 -7.723 0.175 1 96.88 97 PHE A O 1
ATOM 826 N N . ARG A 1 98 ? -5.289 -6.523 -1.188 1 95.56 98 ARG A N 1
ATOM 827 C CA . ARG A 1 98 ? -4.508 -6.031 -0.059 1 95.56 98 ARG A CA 1
ATOM 828 C C . ARG A 1 98 ? -5.336 -5.098 0.815 1 95.56 98 ARG A C 1
ATOM 830 O O . ARG A 1 98 ? -5.258 -5.156 2.043 1 95.56 98 ARG A O 1
ATOM 837 N N . ALA A 1 99 ? -6.078 -4.258 0.141 1 92.81 99 ALA A N 1
ATOM 838 C CA . ALA A 1 99 ? -6.977 -3.391 0.899 1 92.81 99 ALA A CA 1
ATOM 839 C C . ALA A 1 99 ? -8.008 -4.207 1.667 1 92.81 99 ALA A C 1
ATOM 841 O O . ALA A 1 99 ? -8.281 -3.938 2.84 1 92.81 99 ALA A O 1
ATOM 842 N N . TRP A 1 100 ? -8.5 -5.207 1.023 1 93.44 100 TRP A N 1
ATOM 843 C CA . TRP A 1 100 ? -9.5 -6.082 1.625 1 93.44 100 TRP A CA 1
ATOM 844 C C . TRP A 1 100 ? -8.906 -6.883 2.777 1 93.44 100 TRP A C 1
ATOM 846 O O . TRP A 1 100 ? -9.562 -7.09 3.803 1 93.44 100 TRP A O 1
ATOM 856 N N . GLY A 1 101 ? -7.672 -7.312 2.689 1 92.69 101 GLY A N 1
ATOM 857 C CA . GLY A 1 101 ? -6.996 -8.18 3.639 1 92.69 101 GLY A CA 1
ATOM 858 C C . GLY A 1 101 ? -6.648 -7.488 4.945 1 92.69 101 GLY A C 1
ATOM 859 O O . GLY A 1 101 ? -6.391 -8.148 5.953 1 92.69 101 GLY A O 1
ATOM 860 N N . LEU A 1 102 ? -6.676 -6.184 4.953 1 85.31 102 LEU A N 1
ATOM 861 C CA . LEU A 1 102 ? -6.328 -5.43 6.152 1 85.31 102 LEU A CA 1
ATOM 862 C C . LEU A 1 102 ? -7.328 -5.695 7.273 1 85.31 102 LEU A C 1
ATOM 864 O O . LEU A 1 102 ? -6.984 -5.605 8.453 1 85.31 102 LEU A O 1
ATOM 868 N N . ARG A 1 103 ? -8.555 -6.145 6.93 1 82.06 103 ARG A N 1
ATOM 869 C CA . ARG A 1 103 ? -9.57 -6.27 7.965 1 82.06 103 ARG A CA 1
ATOM 870 C C . ARG A 1 103 ? -10.367 -7.559 7.793 1 82.06 103 ARG A C 1
ATOM 872 O O . ARG A 1 103 ? -11.375 -7.766 8.477 1 82.06 103 ARG A O 1
ATOM 879 N N . ASN A 1 104 ? -9.93 -8.258 6.832 1 90.81 104 ASN A N 1
ATOM 880 C CA . ASN A 1 104 ? -10.656 -9.5 6.578 1 90.81 104 ASN A CA 1
ATOM 881 C C . ASN A 1 104 ? -9.852 -10.719 7.004 1 90.81 104 ASN A C 1
ATOM 883 O O . ASN A 1 104 ? -8.805 -11.008 6.426 1 90.81 104 ASN A O 1
ATOM 887 N N . GLU A 1 105 ? -10.375 -11.398 7.961 1 91.62 105 GLU A N 1
ATOM 888 C CA . GLU A 1 105 ? -9.641 -12.5 8.578 1 91.62 105 GLU A CA 1
ATOM 889 C C . GLU A 1 105 ? -9.438 -13.648 7.59 1 91.62 105 GLU A C 1
ATOM 891 O O . GLU A 1 105 ? -8.516 -14.453 7.746 1 91.62 105 GLU A O 1
ATOM 896 N N . LEU A 1 106 ? -10.266 -13.766 6.59 1 93.56 106 LEU A N 1
ATOM 897 C CA . LEU A 1 106 ? -10.148 -14.805 5.578 1 93.56 106 LEU A CA 1
ATOM 898 C C . LEU A 1 106 ? -9.039 -14.469 4.582 1 93.56 106 LEU A C 1
ATOM 900 O O . LEU A 1 106 ? -8.391 -15.367 4.047 1 93.56 106 LEU A O 1
ATOM 904 N N . VAL A 1 107 ? -8.766 -13.219 4.402 1 96.44 107 VAL A N 1
ATOM 905 C CA . VAL A 1 107 ? -7.898 -12.742 3.332 1 96.44 107 VAL A CA 1
ATOM 906 C C . VAL A 1 107 ? -6.48 -12.539 3.867 1 96.44 107 VAL A C 1
ATOM 908 O O . VAL A 1 107 ? -5.504 -12.852 3.184 1 96.44 107 VAL A O 1
ATOM 911 N N . LEU A 1 108 ? -6.371 -12.117 5.117 1 95.19 108 LEU A N 1
ATOM 912 C CA . LEU A 1 108 ? -5.109 -11.727 5.727 1 95.19 108 LEU A CA 1
ATOM 913 C C . LEU A 1 108 ? -4.102 -12.875 5.676 1 95.19 108 LEU A C 1
ATOM 915 O O . LEU A 1 108 ? -2.941 -12.664 5.309 1 95.19 108 LEU A O 1
ATOM 919 N N . PRO A 1 109 ? -4.492 -14.102 5.961 1 96.25 109 PRO A N 1
ATOM 920 C CA . PRO A 1 109 ? -3.521 -15.195 5.902 1 96.25 109 PRO A CA 1
ATOM 921 C C . PRO A 1 109 ? -2.943 -15.398 4.504 1 96.25 109 PRO A C 1
ATOM 923 O O . PRO A 1 109 ? -1.786 -15.805 4.363 1 96.25 109 PRO A O 1
ATOM 926 N N . TYR A 1 110 ? -3.717 -15.109 3.52 1 97.38 110 TYR A N 1
ATOM 927 C CA . TYR A 1 110 ? -3.211 -15.227 2.156 1 97.38 110 TYR A CA 1
ATOM 928 C C . TYR A 1 110 ? -2.219 -14.117 1.844 1 97.38 110 TYR A C 1
ATOM 930 O O . TYR A 1 110 ? -1.238 -14.328 1.129 1 97.38 110 TYR A O 1
ATOM 938 N N . MET A 1 111 ? -2.43 -12.914 2.363 1 97.12 111 MET A N 1
ATOM 939 C CA . MET A 1 111 ? -1.471 -11.828 2.186 1 97.12 111 MET A CA 1
ATOM 940 C C . MET A 1 111 ? -0.123 -12.188 2.803 1 97.12 111 MET A C 1
ATOM 942 O O . MET A 1 111 ? 0.924 -11.953 2.197 1 97.12 111 MET A O 1
ATOM 946 N N . GLU A 1 112 ? -0.197 -12.812 3.959 1 97.44 112 GLU A N 1
ATOM 947 C CA . GLU A 1 112 ? 1.025 -13.227 4.641 1 97.44 112 GLU A CA 1
ATOM 948 C C . GLU A 1 112 ? 1.757 -14.312 3.852 1 97.44 112 GLU A C 1
ATOM 950 O O . GLU A 1 112 ? 2.977 -14.25 3.688 1 97.44 112 GLU A O 1
ATOM 955 N N . LYS A 1 113 ? 0.958 -15.242 3.412 1 98 113 LYS A N 1
ATOM 956 C CA . LYS A 1 113 ? 1.507 -16.344 2.629 1 98 113 LYS A CA 1
ATOM 957 C C . LYS A 1 113 ? 2.146 -15.836 1.34 1 98 113 LYS A C 1
ATOM 959 O O . LYS A 1 113 ? 3.26 -16.234 0.994 1 98 113 LYS A O 1
ATOM 964 N N . ILE A 1 114 ? 1.541 -14.922 0.699 1 98.38 114 ILE A N 1
ATOM 965 C CA . ILE A 1 114 ? 1.998 -14.352 -0.564 1 98.38 114 ILE A CA 1
ATOM 966 C C . ILE A 1 114 ? 3.281 -13.555 -0.338 1 98.38 114 ILE A C 1
ATOM 968 O O . ILE A 1 114 ? 4.273 -13.75 -1.047 1 98.38 114 ILE A O 1
ATOM 972 N N . ASP A 1 115 ? 3.287 -12.727 0.659 1 98.5 115 ASP A N 1
ATOM 973 C CA . ASP A 1 115 ? 4.469 -11.914 0.939 1 98.5 115 ASP A CA 1
ATOM 974 C C . ASP A 1 115 ? 5.652 -12.789 1.338 1 98.5 115 ASP A C 1
ATOM 976 O O . ASP A 1 115 ? 6.785 -12.531 0.925 1 98.5 115 ASP A O 1
ATOM 980 N N . LYS A 1 116 ? 5.352 -13.812 2.041 1 98.38 116 LYS A N 1
ATOM 981 C CA . LYS A 1 116 ? 6.406 -14.727 2.451 1 98.38 116 LYS A CA 1
ATOM 982 C C . LYS A 1 116 ? 7.051 -15.398 1.241 1 98.38 116 LYS A C 1
ATOM 984 O O . LYS A 1 116 ? 8.281 -15.445 1.131 1 98.38 116 LYS A O 1
ATOM 989 N N . GLU A 1 117 ? 6.273 -15.891 0.309 1 98.62 117 GLU A N 1
ATOM 990 C CA . GLU A 1 117 ? 6.781 -16.578 -0.871 1 98.62 117 GLU A CA 1
ATOM 991 C C . GLU A 1 117 ? 7.547 -15.633 -1.783 1 98.62 117 GLU A C 1
ATOM 993 O O . GLU A 1 117 ? 8.602 -15.984 -2.314 1 98.62 117 GLU A O 1
ATOM 998 N N . ARG A 1 118 ? 7.023 -14.477 -1.91 1 98.5 118 ARG A N 1
ATOM 999 C CA . ARG A 1 118 ? 7.652 -13.516 -2.809 1 98.5 118 ARG A CA 1
ATOM 1000 C C . ARG A 1 118 ? 8.969 -13.008 -2.232 1 98.5 118 ARG A C 1
ATOM 1002 O O . ARG A 1 118 ? 9.961 -12.875 -2.953 1 98.5 118 ARG A O 1
ATOM 1009 N N . ILE A 1 119 ? 8.969 -12.781 -0.954 1 98.19 119 ILE A N 1
ATOM 1010 C CA . ILE A 1 119 ? 10.203 -12.344 -0.31 1 98.19 119 ILE A CA 1
ATOM 1011 C C . ILE A 1 119 ? 11.242 -13.453 -0.384 1 98.19 119 ILE A C 1
ATOM 1013 O O . ILE A 1 119 ? 12.422 -13.195 -0.636 1 98.19 119 ILE A O 1
ATOM 1017 N N . LEU A 1 120 ? 10.781 -14.695 -0.216 1 98 120 LEU A N 1
ATOM 1018 C CA . LEU A 1 120 ? 11.695 -15.836 -0.24 1 98 120 LEU A CA 1
ATOM 1019 C C . LEU A 1 120 ? 12.344 -15.977 -1.609 1 98 120 LEU A C 1
ATOM 1021 O O . LEU A 1 120 ? 13.562 -16.156 -1.705 1 98 120 LEU A O 1
ATOM 1025 N N . ILE A 1 121 ? 11.609 -15.875 -2.699 1 98.19 121 ILE A N 1
ATOM 1026 C CA . ILE A 1 121 ? 12.18 -16.031 -4.031 1 98.19 121 ILE A CA 1
ATOM 1027 C C . ILE A 1 121 ? 13.117 -14.867 -4.332 1 98.19 121 ILE A C 1
ATOM 1029 O O . ILE A 1 121 ? 14.164 -15.055 -4.957 1 98.19 121 ILE A O 1
ATOM 1033 N N . LEU A 1 122 ? 12.766 -13.664 -3.873 1 96.62 122 LEU A N 1
ATOM 1034 C CA . LEU A 1 122 ? 13.641 -12.508 -4.047 1 96.62 122 LEU A CA 1
ATOM 1035 C C . LEU A 1 122 ? 14.961 -12.703 -3.309 1 96.62 122 LEU A C 1
ATOM 1037 O O . LEU A 1 122 ? 16.031 -12.398 -3.846 1 96.62 122 LEU A O 1
ATOM 1041 N N . ARG A 1 123 ? 14.828 -13.219 -2.129 1 95.69 123 ARG A N 1
ATOM 1042 C CA . ARG A 1 123 ? 16.016 -13.469 -1.325 1 95.69 123 ARG A CA 1
ATOM 1043 C C . ARG A 1 123 ? 16.938 -14.484 -2.01 1 95.69 123 ARG A C 1
ATOM 1045 O O . ARG A 1 123 ? 18.156 -14.289 -2.064 1 95.69 123 ARG A O 1
ATOM 1052 N N . ASN A 1 124 ? 16.359 -15.492 -2.514 1 96 124 ASN A N 1
ATOM 1053 C CA . ASN A 1 124 ? 17.125 -16.531 -3.203 1 96 124 ASN A CA 1
ATOM 1054 C C . ASN A 1 124 ? 17.859 -15.961 -4.422 1 96 124 ASN A C 1
ATOM 1056 O O . ASN A 1 124 ? 19.016 -16.281 -4.656 1 96 12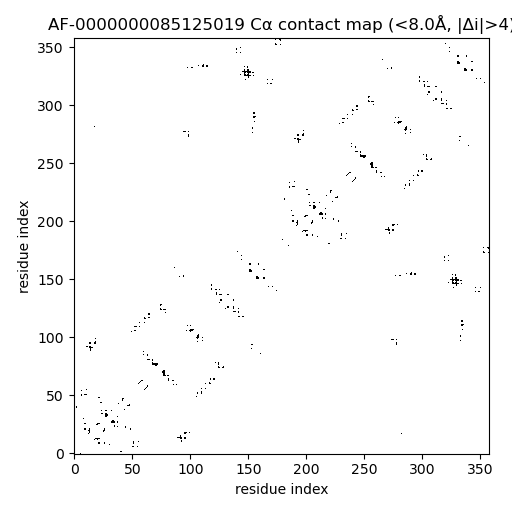4 ASN A O 1
ATOM 1060 N N . ILE A 1 125 ? 17.234 -15.148 -5.117 1 95.75 125 ILE A N 1
ATOM 1061 C CA . ILE A 1 125 ? 17.828 -14.531 -6.305 1 95.75 125 ILE A CA 1
ATOM 1062 C C . ILE A 1 125 ? 18.953 -13.594 -5.891 1 95.75 125 ILE A C 1
ATOM 1064 O O . ILE A 1 125 ? 20.047 -13.625 -6.48 1 95.75 125 ILE A O 1
ATOM 1068 N N . GLN A 1 126 ? 18.703 -12.805 -4.871 1 92.06 126 GLN A N 1
ATOM 1069 C CA . GLN A 1 126 ? 19.703 -11.859 -4.383 1 92.06 126 GLN A CA 1
ATOM 1070 C C . GLN A 1 126 ? 20.953 -12.586 -3.898 1 92.06 126 GLN A C 1
ATOM 1072 O O . GLN A 1 126 ? 22.078 -12.125 -4.117 1 92.06 126 GLN A O 1
ATOM 1077 N N . ASP A 1 127 ? 20.719 -13.719 -3.273 1 92.94 127 ASP A N 1
ATOM 1078 C CA . ASP A 1 127 ? 21.844 -14.531 -2.805 1 92.94 127 ASP A CA 1
ATOM 1079 C C . ASP A 1 127 ? 22.734 -14.977 -3.969 1 92.94 127 ASP A C 1
ATOM 1081 O O . ASP A 1 127 ? 23.953 -15.023 -3.844 1 92.94 127 ASP A O 1
ATOM 1085 N N . LYS A 1 128 ? 22.125 -15.258 -5.051 1 93.38 128 LYS A N 1
ATOM 1086 C CA . LYS A 1 128 ? 22.859 -15.695 -6.23 1 93.38 128 LYS A CA 1
ATOM 1087 C C . LYS A 1 128 ? 23.531 -14.516 -6.934 1 93.38 128 LYS A C 1
ATOM 1089 O O . LYS A 1 128 ? 24.625 -14.648 -7.488 1 93.38 128 LYS A O 1
ATOM 1094 N N . LEU A 1 129 ? 22.922 -13.406 -6.871 1 88.81 129 LEU A N 1
ATOM 1095 C CA . LEU A 1 129 ? 23.453 -12.203 -7.508 1 88.81 129 LEU A CA 1
ATOM 1096 C C . LEU A 1 129 ? 24.656 -11.672 -6.742 1 88.81 129 LEU A C 1
ATOM 1098 O O . LEU A 1 129 ? 25.594 -11.156 -7.344 1 88.81 129 LEU A O 1
ATOM 1102 N N . ASN A 1 130 ? 24.562 -11.797 -5.445 1 85.88 130 ASN A N 1
ATOM 1103 C CA . ASN A 1 130 ? 25.625 -11.305 -4.578 1 85.88 130 ASN A CA 1
ATOM 1104 C C . ASN A 1 130 ? 26.016 -12.336 -3.523 1 85.88 130 ASN A C 1
ATOM 1106 O O . ASN A 1 130 ? 25.766 -12.141 -2.334 1 85.88 130 ASN A O 1
ATOM 1110 N N . PRO A 1 131 ? 26.75 -13.328 -3.934 1 88.12 131 PRO A N 1
ATOM 1111 C CA . PRO A 1 131 ? 27.031 -14.445 -3.031 1 88.12 131 PRO A CA 1
ATOM 1112 C C . PRO A 1 131 ? 27.906 -14.039 -1.843 1 88.12 131 PRO A C 1
ATOM 1114 O O . PRO A 1 131 ? 27.875 -14.695 -0.797 1 88.12 131 PRO A O 1
ATOM 1117 N N . ASN A 1 132 ? 28.656 -12.992 -1.896 1 88.62 132 ASN A N 1
ATOM 1118 C CA . ASN A 1 132 ? 29.562 -12.617 -0.821 1 88.62 132 ASN A CA 1
ATOM 1119 C C . ASN A 1 132 ? 29 -11.477 0.023 1 88.62 132 ASN A C 1
ATOM 1121 O O . ASN A 1 132 ? 29.672 -10.953 0.906 1 88.62 132 ASN A O 1
ATOM 1125 N N . LEU A 1 133 ? 27.797 -11.172 -0.253 1 86.12 133 LEU A N 1
ATOM 1126 C CA . LEU A 1 133 ? 27.172 -10.086 0.488 1 86.12 133 LEU A CA 1
ATOM 1127 C C . LEU A 1 133 ? 26.781 -10.539 1.895 1 86.12 133 LEU A C 1
ATOM 1129 O O . LEU A 1 133 ? 26.297 -11.656 2.084 1 86.12 133 LEU A O 1
ATOM 1133 N N . ASP A 1 134 ? 27.016 -9.633 2.848 1 90.25 134 ASP A N 1
ATOM 1134 C CA . ASP A 1 134 ? 26.578 -9.891 4.219 1 90.25 134 ASP A CA 1
ATOM 1135 C C . ASP A 1 134 ? 25.109 -10.281 4.258 1 90.25 134 ASP A C 1
ATOM 1137 O O . ASP A 1 134 ? 24.281 -9.68 3.572 1 90.25 134 ASP A O 1
ATOM 1141 N N . GLU A 1 135 ? 24.781 -11.297 5.082 1 91.75 135 GLU A N 1
ATOM 1142 C CA . GLU A 1 135 ? 23.422 -11.852 5.145 1 91.75 135 GLU A CA 1
ATOM 1143 C C . GLU A 1 135 ? 22.406 -10.789 5.562 1 91.75 135 GLU A C 1
ATOM 1145 O O . GLU A 1 135 ? 21.312 -10.734 5.016 1 91.75 135 GLU A O 1
ATOM 1150 N N . LYS A 1 136 ? 22.766 -10.023 6.516 1 91.12 136 LYS A N 1
ATOM 1151 C CA . LYS A 1 136 ? 21.859 -8.977 6.996 1 91.12 136 LYS A CA 1
ATOM 1152 C C . LYS A 1 136 ? 21.609 -7.934 5.914 1 91.12 136 LYS A C 1
ATOM 1154 O O . LYS A 1 136 ? 20.484 -7.465 5.75 1 91.12 136 LYS A O 1
ATOM 1159 N N . ILE A 1 137 ? 22.656 -7.594 5.219 1 89.19 137 ILE A N 1
ATOM 1160 C CA . ILE A 1 137 ? 22.531 -6.633 4.125 1 89.19 137 ILE A CA 1
ATOM 1161 C C . ILE A 1 137 ? 21.609 -7.203 3.047 1 89.19 137 ILE A C 1
ATOM 1163 O O . ILE A 1 137 ? 20.734 -6.5 2.533 1 89.19 137 ILE A O 1
ATOM 1167 N N . ASN A 1 138 ? 21.781 -8.445 2.754 1 91.12 138 ASN A N 1
ATOM 1168 C CA . ASN A 1 138 ? 20.938 -9.086 1.751 1 91.12 138 ASN A CA 1
ATOM 1169 C C . ASN A 1 138 ? 19.469 -9.109 2.172 1 91.12 138 ASN A C 1
ATOM 1171 O O . ASN A 1 138 ? 18.578 -8.883 1.35 1 91.12 138 ASN A O 1
ATOM 1175 N N . GLU A 1 139 ? 19.25 -9.336 3.393 1 93.31 139 GLU A N 1
ATOM 1176 C CA . GLU A 1 139 ? 17.891 -9.344 3.93 1 93.31 139 GLU A CA 1
ATOM 1177 C C . GLU A 1 139 ? 17.25 -7.965 3.793 1 93.31 139 GLU A C 1
ATOM 1179 O O . GLU A 1 139 ? 16.109 -7.855 3.34 1 93.31 139 GLU A O 1
ATOM 1184 N N . GLU A 1 140 ? 17.969 -6.961 4.168 1 92.88 140 GLU A N 1
ATOM 1185 C CA . GLU A 1 140 ? 17.469 -5.598 4.094 1 92.88 140 GLU A CA 1
ATOM 1186 C C . GLU A 1 140 ? 17.172 -5.195 2.652 1 92.88 140 GLU A C 1
ATOM 1188 O O . GLU A 1 140 ? 16.141 -4.59 2.365 1 92.88 140 GLU A O 1
ATOM 1193 N N . MET A 1 141 ? 18.047 -5.605 1.843 1 91.06 141 MET A N 1
ATOM 1194 C CA . MET A 1 141 ? 17.891 -5.273 0.431 1 91.06 141 MET A CA 1
ATOM 1195 C C . MET A 1 141 ? 16.641 -5.953 -0.146 1 91.06 141 MET A C 1
ATOM 1197 O O . MET A 1 141 ? 15.883 -5.336 -0.893 1 91.06 141 MET A O 1
ATOM 1201 N N . THR A 1 142 ? 16.469 -7.188 0.19 1 94.69 142 THR A N 1
ATOM 1202 C CA . THR A 1 142 ? 15.305 -7.941 -0.283 1 94.69 142 THR A CA 1
ATOM 1203 C C . THR A 1 142 ? 14.008 -7.277 0.172 1 94.69 142 THR A C 1
ATOM 1205 O O . THR A 1 142 ? 13.102 -7.066 -0.633 1 94.69 142 THR A O 1
ATOM 1208 N N . LEU A 1 143 ? 14.008 -6.93 1.401 1 95.75 143 LEU A N 1
ATOM 1209 C CA . LEU A 1 143 ? 12.82 -6.305 1.975 1 95.75 143 LEU A CA 1
ATOM 1210 C C . LEU A 1 143 ? 12.57 -4.938 1.345 1 95.75 143 LEU A C 1
ATOM 1212 O O . LEU A 1 143 ? 11.422 -4.582 1.065 1 95.75 143 LEU A O 1
ATOM 1216 N N . LEU A 1 144 ? 13.625 -4.215 1.038 1 94.06 144 LEU A N 1
ATOM 1217 C CA . LEU A 1 144 ? 13.5 -2.908 0.406 1 94.06 144 LEU A CA 1
ATOM 1218 C C . LEU A 1 144 ? 12.93 -3.035 -1.002 1 94.06 144 LEU A C 1
ATOM 1220 O O . LEU A 1 144 ? 12.062 -2.25 -1.399 1 94.06 144 LEU A O 1
ATOM 1224 N N . ILE A 1 145 ? 13.414 -4.004 -1.715 1 94.31 145 ILE A N 1
ATOM 1225 C CA . ILE A 1 145 ? 12.938 -4.227 -3.076 1 94.31 145 ILE A CA 1
ATOM 1226 C C . ILE A 1 145 ? 11.445 -4.539 -3.053 1 94.31 145 ILE A C 1
ATOM 1228 O O . ILE A 1 145 ? 10.672 -3.975 -3.832 1 94.31 145 ILE A O 1
ATOM 1232 N N . TYR A 1 146 ? 11.109 -5.371 -2.145 1 97 146 TYR A N 1
ATOM 1233 C CA . TYR A 1 146 ? 9.711 -5.789 -2.072 1 97 146 TYR A CA 1
ATOM 1234 C C . TYR A 1 146 ? 8.82 -4.645 -1.611 1 97 146 TYR A C 1
ATOM 1236 O O . TYR A 1 146 ? 7.734 -4.434 -2.158 1 97 146 TYR A O 1
ATOM 1244 N N . CYS A 1 147 ? 9.258 -3.855 -0.644 1 96.69 147 CYS A N 1
ATOM 1245 C CA . CYS A 1 147 ? 8.484 -2.717 -0.156 1 96.69 147 CYS A CA 1
ATOM 1246 C C . CYS A 1 147 ? 8.359 -1.646 -1.232 1 96.69 147 CYS A C 1
ATOM 1248 O O . CYS A 1 147 ? 7.324 -0.981 -1.331 1 96.69 147 CYS A O 1
ATOM 1250 N N . LYS A 1 148 ? 9.391 -1.519 -1.938 1 95.38 148 LYS A N 1
ATOM 1251 C CA . LYS A 1 148 ? 9.312 -0.574 -3.049 1 95.38 148 LYS A CA 1
ATOM 1252 C C . LYS A 1 148 ? 8.203 -0.965 -4.02 1 95.38 148 LYS A C 1
ATOM 1254 O O . LYS A 1 148 ? 7.418 -0.115 -4.453 1 95.38 148 LYS A O 1
ATOM 1259 N N . PHE A 1 149 ? 8.125 -2.189 -4.355 1 96.56 149 PHE A N 1
ATOM 1260 C CA . PHE A 1 149 ? 7.07 -2.686 -5.234 1 96.56 149 PHE A CA 1
ATOM 1261 C C . PHE A 1 149 ? 5.691 -2.396 -4.648 1 96.56 149 PHE A C 1
ATOM 1263 O O . PHE A 1 149 ? 4.84 -1.807 -5.316 1 96.56 149 PHE A O 1
ATOM 1270 N N . LEU A 1 150 ? 5.512 -2.779 -3.373 1 97.25 150 LEU A N 1
ATOM 1271 C CA . LEU A 1 150 ? 4.223 -2.566 -2.727 1 97.25 150 LEU A CA 1
ATOM 1272 C C . LEU A 1 150 ? 3.881 -1.081 -2.672 1 97.25 150 LEU A C 1
ATOM 1274 O O . LEU A 1 150 ? 2.723 -0.698 -2.859 1 97.25 150 LEU A O 1
ATOM 1278 N N . GLY A 1 151 ? 4.824 -0.292 -2.4 1 97.31 151 GLY A N 1
ATOM 1279 C CA . GLY A 1 151 ? 4.598 1.142 -2.305 1 97.31 151 GLY A CA 1
ATOM 1280 C C . GLY A 1 151 ? 4.109 1.756 -3.604 1 97.31 151 GLY A C 1
ATOM 1281 O O . GLY A 1 151 ? 3.266 2.652 -3.592 1 97.31 151 GLY A O 1
ATOM 1282 N N . THR A 1 152 ? 4.598 1.273 -4.742 1 96.44 152 THR A N 1
ATOM 1283 C CA . THR A 1 152 ? 4.223 1.824 -6.039 1 96.44 152 THR A CA 1
ATOM 1284 C C . THR A 1 152 ? 2.773 1.479 -6.371 1 96.44 152 THR A C 1
ATOM 1286 O O . THR A 1 152 ? 2.166 2.104 -7.246 1 96.44 152 THR A O 1
ATOM 1289 N N . LEU A 1 153 ? 2.238 0.522 -5.641 1 95.69 153 LEU A N 1
ATOM 1290 C CA . LEU A 1 153 ? 0.835 0.177 -5.836 1 95.69 153 LEU A CA 1
ATOM 1291 C C . LEU A 1 153 ? -0.075 1.275 -5.297 1 95.69 153 LEU A C 1
ATOM 1293 O O . LEU A 1 153 ? -1.171 1.491 -5.816 1 95.69 153 LEU A O 1
ATOM 1297 N N . PHE A 1 154 ? 0.408 2.006 -4.297 1 96.44 154 PHE A N 1
ATOM 1298 C CA . PHE A 1 154 ? -0.528 2.855 -3.57 1 96.44 154 PHE A CA 1
ATOM 1299 C C . PHE A 1 154 ? -0.12 4.32 -3.67 1 96.44 154 PHE A C 1
ATOM 1301 O O . PHE A 1 154 ? -0.852 5.207 -3.223 1 96.44 154 PHE A O 1
ATOM 1308 N N . ILE A 1 155 ? 1.061 4.543 -4.254 1 97.31 155 ILE A N 1
ATOM 1309 C CA . ILE A 1 155 ? 1.472 5.926 -4.484 1 97.31 155 ILE A CA 1
ATOM 1310 C C . ILE A 1 155 ? 0.577 6.559 -5.547 1 97.31 155 ILE A C 1
ATOM 1312 O O . ILE A 1 155 ? 0.144 5.883 -6.488 1 97.31 155 ILE A O 1
ATOM 1316 N N . GLN A 1 156 ? 0.235 7.891 -5.402 1 96.81 156 GLN A N 1
ATOM 1317 C CA . GLN A 1 156 ? -0.597 8.609 -6.367 1 96.81 156 GLN A CA 1
ATOM 1318 C C . GLN A 1 156 ? 0.101 9.867 -6.863 1 96.81 156 GLN A C 1
ATOM 1320 O O . GLN A 1 156 ? 0.718 10.594 -6.078 1 96.81 156 GLN A O 1
ATOM 1325 N N . PRO A 1 157 ? 0.1 10.242 -8.195 1 95.88 157 PRO A N 1
ATOM 1326 C CA . PRO A 1 157 ? -0.572 9.414 -9.203 1 95.88 157 PRO A CA 1
ATOM 1327 C C . PRO A 1 157 ? 0.173 8.117 -9.484 1 95.88 157 PRO A C 1
ATOM 1329 O O . PRO A 1 157 ? 1.374 8.016 -9.219 1 95.88 157 PRO A O 1
ATOM 1332 N N . ARG A 1 158 ? -0.503 7.117 -10.047 1 93.81 158 ARG A N 1
ATOM 1333 C CA . ARG A 1 158 ? 0.107 5.84 -10.398 1 93.81 158 ARG A CA 1
ATOM 1334 C C . ARG A 1 158 ? 1.308 6.035 -11.32 1 93.81 158 ARG A C 1
ATOM 1336 O O . ARG A 1 158 ? 1.262 6.852 -12.242 1 93.81 158 ARG A O 1
ATOM 1343 N N . LEU A 1 159 ? 2.316 5.219 -11.016 1 95.12 159 LEU A N 1
ATOM 1344 C CA . LEU A 1 159 ? 3.482 5.234 -11.898 1 95.12 159 LEU A CA 1
ATOM 1345 C C . LEU A 1 159 ? 3.254 4.352 -13.117 1 95.12 159 LEU A C 1
ATOM 1347 O O . LEU A 1 159 ? 2.625 3.295 -13.016 1 95.12 159 LEU A O 1
ATOM 1351 N N . SER A 1 160 ? 3.781 4.793 -14.25 1 92.94 160 SER A N 1
ATOM 1352 C CA . SER A 1 160 ? 3.764 3.941 -15.43 1 92.94 160 SER A CA 1
ATOM 1353 C C . SER A 1 160 ? 4.645 2.713 -15.242 1 92.94 160 SER A C 1
ATOM 1355 O O . SER A 1 160 ? 5.508 2.689 -14.367 1 92.94 160 SER A O 1
ATOM 1357 N N . SER A 1 161 ? 4.383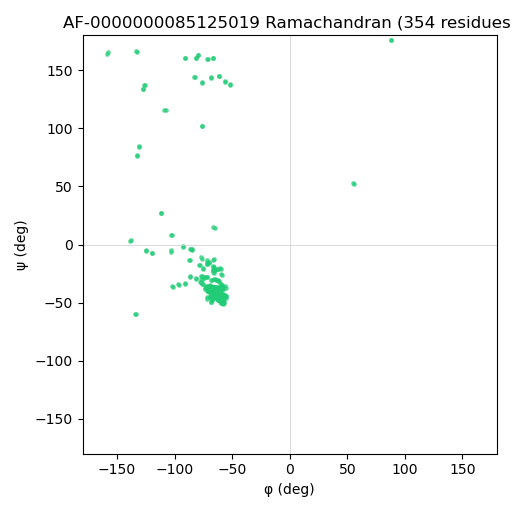 1.702 -16.078 1 90 161 SER A N 1
ATOM 1358 C CA . SER A 1 161 ? 5.227 0.514 -16.047 1 90 161 SER A CA 1
ATOM 1359 C C . SER A 1 161 ? 6.688 0.867 -16.312 1 90 161 SER A C 1
ATOM 1361 O O . SER A 1 161 ? 7.594 0.317 -15.688 1 90 161 SER A O 1
ATOM 1363 N N . THR A 1 162 ? 6.938 1.819 -17.219 1 92.19 162 THR A N 1
ATOM 1364 C CA . THR A 1 162 ? 8.289 2.254 -17.547 1 92.19 162 THR A CA 1
ATOM 1365 C C . THR A 1 162 ? 8.953 2.932 -16.359 1 92.19 162 THR A C 1
ATOM 1367 O O . THR A 1 162 ? 10.109 2.646 -16.031 1 92.19 162 THR A O 1
ATOM 1370 N N . ARG A 1 163 ? 8.203 3.768 -15.68 1 93.88 163 ARG A N 1
ATOM 1371 C CA . ARG A 1 163 ? 8.75 4.48 -14.531 1 93.88 163 ARG A CA 1
ATOM 1372 C C . ARG A 1 163 ? 9.07 3.518 -13.391 1 93.88 163 ARG A C 1
ATOM 1374 O O . ARG A 1 163 ? 10.094 3.66 -12.719 1 93.88 163 ARG A O 1
ATOM 1381 N N . ASN A 1 164 ? 8.25 2.541 -13.211 1 93.5 164 ASN A N 1
ATOM 1382 C CA . ASN A 1 164 ? 8.5 1.505 -12.211 1 93.5 164 ASN A CA 1
ATOM 1383 C C . ASN A 1 164 ? 9.789 0.74 -12.5 1 93.5 164 ASN A C 1
ATOM 1385 O O . ASN A 1 164 ? 10.578 0.493 -11.594 1 93.5 164 ASN A O 1
ATOM 1389 N N . LYS A 1 165 ? 9.938 0.46 -13.758 1 90.88 165 LYS A N 1
ATOM 1390 C CA . LYS A 1 165 ? 11.133 -0.267 -14.172 1 90.88 165 LYS A CA 1
ATOM 1391 C C . LYS A 1 165 ? 12.391 0.562 -13.93 1 90.88 165 LYS A C 1
ATOM 1393 O O . LYS A 1 165 ? 13.422 0.029 -13.516 1 90.88 165 LYS A O 1
ATOM 1398 N N . GLU A 1 166 ? 12.297 1.817 -14.18 1 93 166 GLU A N 1
ATOM 1399 C CA . GLU A 1 166 ? 13.422 2.709 -13.914 1 93 166 GLU A CA 1
ATOM 1400 C C . GLU A 1 166 ? 13.805 2.701 -12.438 1 93 166 GLU A C 1
ATOM 1402 O O . GLU A 1 166 ? 14.984 2.699 -12.094 1 93 166 GLU A O 1
ATOM 1407 N N . LEU A 1 167 ? 12.812 2.695 -11.625 1 93.38 167 LEU A N 1
ATOM 1408 C CA . LEU A 1 167 ? 13.062 2.68 -10.188 1 93.38 167 LEU A CA 1
ATOM 1409 C C . LEU A 1 167 ? 13.672 1.352 -9.758 1 93.38 167 LEU A C 1
ATOM 1411 O O . LEU A 1 167 ? 14.562 1.323 -8.906 1 93.38 167 LEU A O 1
ATOM 1415 N N . ASP A 1 168 ? 13.227 0.307 -10.391 1 90.81 168 ASP A N 1
ATOM 1416 C CA . ASP A 1 168 ? 13.82 -1.003 -10.133 1 90.81 168 ASP A CA 1
ATOM 1417 C C . ASP A 1 168 ? 15.305 -1.015 -10.492 1 90.81 168 ASP A C 1
ATOM 1419 O O . ASP A 1 168 ? 16.141 -1.494 -9.711 1 90.81 168 ASP A O 1
ATOM 1423 N N . ASP A 1 169 ? 15.586 -0.514 -11.648 1 89 169 ASP A N 1
ATOM 1424 C CA . ASP A 1 169 ? 16.969 -0.475 -12.109 1 89 169 ASP A CA 1
ATOM 1425 C C . ASP A 1 169 ? 17.844 0.378 -11.188 1 89 169 ASP A C 1
ATOM 1427 O O . ASP A 1 169 ? 18.984 0.033 -10.922 1 89 169 ASP A O 1
ATOM 1431 N N . PHE A 1 170 ? 17.297 1.419 -10.789 1 89.88 170 PHE A N 1
ATOM 1432 C CA . PHE A 1 170 ? 18.016 2.297 -9.875 1 89.88 170 PHE A CA 1
ATOM 1433 C C . PHE A 1 170 ? 18.344 1.573 -8.57 1 89.88 170 PHE A C 1
ATOM 1435 O O . PHE A 1 170 ? 19.484 1.6 -8.102 1 89.88 170 PHE A O 1
ATOM 1442 N N . LEU A 1 171 ? 17.375 0.931 -8 1 88.12 171 LEU A N 1
ATOM 1443 C CA . LEU A 1 171 ? 17.547 0.204 -6.75 1 88.12 171 LEU A CA 1
ATOM 1444 C C . LEU A 1 171 ? 18.562 -0.917 -6.906 1 88.12 171 LEU A C 1
ATOM 1446 O O . LEU A 1 171 ? 19.422 -1.11 -6.039 1 88.12 171 LEU A O 1
ATOM 1450 N N . LEU A 1 172 ? 18.484 -1.562 -8 1 82.44 172 LEU A N 1
ATOM 1451 C CA . LEU A 1 172 ? 19.422 -2.639 -8.273 1 82.44 172 LEU A CA 1
ATOM 1452 C C . LEU A 1 172 ? 20.859 -2.102 -8.359 1 82.44 172 LEU A C 1
ATOM 1454 O O . LEU A 1 172 ? 21.781 -2.721 -7.844 1 82.44 172 LEU A O 1
ATOM 1458 N N . ASN A 1 173 ? 21.031 -0.985 -8.898 1 83.38 173 ASN A N 1
ATOM 1459 C CA . ASN A 1 173 ? 22.359 -0.378 -9.031 1 83.38 173 ASN A CA 1
ATOM 1460 C C . ASN A 1 173 ? 22.922 0.059 -7.68 1 83.38 173 ASN A C 1
ATOM 1462 O O . ASN A 1 173 ? 24.125 0.002 -7.457 1 83.38 173 ASN A O 1
ATOM 1466 N N . LEU A 1 174 ? 22.062 0.487 -6.844 1 78.88 174 LEU A N 1
ATOM 1467 C CA . LEU A 1 174 ? 22.484 0.881 -5.508 1 78.88 174 LEU A CA 1
ATOM 1468 C C . LEU A 1 174 ? 23.047 -0.315 -4.738 1 78.88 174 LEU A C 1
ATOM 1470 O O . LEU A 1 174 ? 24.031 -0.191 -4.016 1 78.88 174 LEU A O 1
ATOM 1474 N N . VAL A 1 175 ? 22.438 -1.414 -4.98 1 70.25 175 VAL A N 1
ATOM 1475 C CA . VAL A 1 175 ? 22.828 -2.627 -4.27 1 70.25 175 VAL A CA 1
ATOM 1476 C C . VAL A 1 175 ? 24.156 -3.137 -4.809 1 70.25 175 VAL A C 1
ATOM 1478 O O . VAL A 1 175 ? 25.031 -3.562 -4.039 1 70.25 175 VAL A O 1
ATOM 1481 N N . LEU A 1 176 ? 24.297 -3.008 -6.016 1 66.56 176 LEU A N 1
ATOM 1482 C CA . LEU A 1 176 ? 25.484 -3.533 -6.66 1 66.56 176 LEU A CA 1
ATOM 1483 C C . LEU A 1 176 ? 26.688 -2.623 -6.414 1 66.56 176 LEU A C 1
ATOM 1485 O O . LEU A 1 176 ? 27.828 -3.09 -6.367 1 66.56 176 LEU A O 1
ATOM 1489 N N . SER A 1 177 ? 26.406 -1.361 -6.262 1 64.56 177 SER A N 1
ATOM 1490 C CA . SER A 1 177 ? 27.5 -0.415 -6.047 1 64.56 177 SER A CA 1
ATOM 1491 C C . SER A 1 177 ? 27.953 -0.41 -4.59 1 64.56 177 SER A C 1
ATOM 1493 O O . SER A 1 177 ? 29.016 0.116 -4.27 1 64.56 177 SER A O 1
ATOM 1495 N N . SER A 1 178 ? 27.078 -0.703 -3.693 1 56.31 178 SER A N 1
ATOM 1496 C CA . SER A 1 178 ? 27.438 -0.744 -2.281 1 56.31 178 SER A CA 1
ATOM 1497 C C . SER A 1 178 ? 28.438 -1.864 -2 1 56.31 178 SER A C 1
ATOM 1499 O O . SER A 1 178 ? 28.859 -2.059 -0.856 1 56.31 178 SER A O 1
ATOM 1501 N N . LYS A 1 179 ? 29.078 -2.447 -3.129 1 49.62 179 LYS A N 1
ATOM 1502 C CA . LYS A 1 179 ? 30.188 -3.4 -3.016 1 49.62 179 LYS A CA 1
ATOM 1503 C C . LYS A 1 179 ? 31.516 -2.684 -2.885 1 49.62 179 LYS A C 1
ATOM 1505 O O . LYS A 1 179 ? 31.703 -1.601 -3.445 1 49.62 179 LYS A O 1
ATOM 1510 N N . MET B 1 1 ? -20.438 19.141 21.125 1 75 1 MET B N 1
ATOM 1511 C CA . MET B 1 1 ? -19.156 18.734 20.578 1 75 1 MET B CA 1
ATOM 1512 C C . MET B 1 1 ? -18.688 19.703 19.5 1 75 1 MET B C 1
ATOM 1514 O O . MET B 1 1 ? -19.5 20.188 18.703 1 75 1 MET B O 1
ATOM 1518 N N . ARG B 1 2 ? -17.359 20.062 19.547 1 84.06 2 ARG B N 1
ATOM 1519 C CA . ARG B 1 2 ? -16.828 20.922 18.5 1 84.06 2 ARG B CA 1
ATOM 1520 C C . ARG B 1 2 ? -16.484 20.141 17.25 1 84.06 2 ARG B C 1
ATOM 1522 O O . ARG B 1 2 ? -16.406 18.906 17.281 1 84.06 2 ARG B O 1
ATOM 1529 N N . LYS B 1 3 ? -16.391 20.859 16.203 1 85.31 3 LYS B N 1
ATOM 1530 C CA . LYS B 1 3 ? -16.094 20.219 14.922 1 85.31 3 LYS B CA 1
ATOM 1531 C C . LYS B 1 3 ? -14.805 19.406 14.992 1 85.31 3 LYS B C 1
ATOM 1533 O O . LYS B 1 3 ? -14.719 18.312 14.438 1 85.31 3 LYS B O 1
ATOM 1538 N N . GLU B 1 4 ? -13.891 19.906 15.719 1 87.62 4 GLU B N 1
ATOM 1539 C CA . GLU B 1 4 ? -12.602 19.234 15.844 1 87.62 4 GLU B CA 1
ATOM 1540 C C . GLU B 1 4 ? -12.742 17.922 16.609 1 87.62 4 GLU B C 1
ATOM 1542 O O . GLU B 1 4 ? -12.039 16.953 16.312 1 87.62 4 GLU B O 1
ATOM 1547 N N . ASP B 1 5 ? -13.672 17.875 17.5 1 90.19 5 ASP B N 1
ATOM 1548 C CA . ASP B 1 5 ? -13.938 16.641 18.234 1 90.19 5 ASP B CA 1
ATOM 1549 C C . ASP B 1 5 ? -14.531 15.57 17.328 1 90.19 5 ASP B C 1
ATOM 1551 O O . ASP B 1 5 ? -14.172 14.398 17.438 1 90.19 5 ASP B O 1
ATOM 1555 N N . TRP B 1 6 ? -15.43 16.094 16.422 1 92.75 6 TRP B N 1
ATOM 1556 C CA . TRP B 1 6 ? -15.992 15.188 15.414 1 92.75 6 TRP B CA 1
ATOM 1557 C C . TRP B 1 6 ? -14.8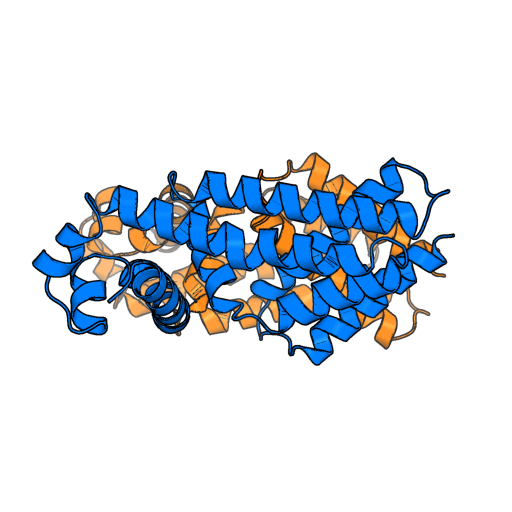91 14.57 14.562 1 92.75 6 TRP B C 1
ATOM 1559 O O . TRP B 1 6 ? -14.883 13.359 14.32 1 92.75 6 TRP B O 1
ATOM 1569 N N . MET B 1 7 ? -13.977 15.406 14.211 1 95.88 7 MET B N 1
ATOM 1570 C CA . MET B 1 7 ? -12.922 14.961 13.305 1 95.88 7 MET B CA 1
ATOM 1571 C C . MET B 1 7 ? -12 13.953 13.992 1 95.88 7 MET B C 1
ATOM 1573 O O . MET B 1 7 ? -11.773 12.859 13.469 1 95.88 7 MET B O 1
ATOM 1577 N N . ASP B 1 8 ? -11.547 14.32 15.203 1 95.94 8 ASP B N 1
ATOM 1578 C CA . ASP B 1 8 ? -10.648 13.445 15.953 1 95.94 8 ASP B CA 1
ATOM 1579 C C . ASP B 1 8 ? -11.312 12.102 16.25 1 95.94 8 ASP B C 1
ATOM 1581 O O . ASP B 1 8 ? -10.711 11.047 16.031 1 95.94 8 ASP B O 1
ATOM 1585 N N . SER B 1 9 ? -12.484 12.172 16.688 1 96.94 9 SER B N 1
ATOM 1586 C CA . SER B 1 9 ? -13.219 10.953 17.031 1 96.94 9 SER B CA 1
ATOM 1587 C C . SER B 1 9 ? -13.477 10.094 15.789 1 96.94 9 SER B C 1
ATOM 1589 O O . SER B 1 9 ? -13.359 8.867 15.844 1 96.94 9 SER B O 1
ATOM 1591 N N . SER B 1 10 ? -13.789 10.75 14.703 1 97.75 10 SER B N 1
ATOM 1592 C CA . SER B 1 10 ? -14.055 10.031 13.469 1 97.75 10 SER B CA 1
ATOM 1593 C C . SER B 1 10 ? -12.805 9.312 12.961 1 97.75 10 SER B C 1
ATOM 1595 O O . SER B 1 10 ? -12.875 8.156 12.539 1 97.75 10 SER B O 1
ATOM 1597 N N . LEU B 1 11 ? -11.68 9.977 13.07 1 97.75 11 LEU B N 1
ATOM 1598 C CA . LEU B 1 11 ? -10.438 9.352 12.633 1 97.75 11 LEU B CA 1
ATOM 1599 C C . LEU B 1 11 ? -10.102 8.148 13.5 1 97.75 11 LEU B C 1
ATOM 1601 O O . LEU B 1 11 ? -9.664 7.113 12.992 1 97.75 11 LEU B O 1
ATOM 1605 N N . LYS B 1 12 ? -10.352 8.297 14.773 1 97.44 12 LYS B N 1
ATOM 1606 C CA . LYS B 1 12 ? -10.125 7.18 15.688 1 97.44 12 LYS B CA 1
ATOM 1607 C C . LYS B 1 12 ? -11.016 5.992 15.336 1 97.44 12 LYS B C 1
ATOM 1609 O O . LYS B 1 12 ? -10.578 4.844 15.375 1 97.44 12 LYS B O 1
ATOM 1614 N N . LEU B 1 13 ? -12.227 6.305 14.992 1 97.81 13 LEU B N 1
ATOM 1615 C CA . LEU B 1 13 ? -13.172 5.254 14.633 1 97.81 13 LEU B CA 1
ATOM 1616 C C . LEU B 1 13 ? -12.789 4.602 13.312 1 97.81 13 LEU B C 1
ATOM 1618 O O . LEU B 1 13 ? -12.969 3.395 13.133 1 97.81 13 LEU B O 1
ATOM 1622 N N . VAL B 1 14 ? -12.289 5.395 12.367 1 97.38 14 VAL B N 1
ATOM 1623 C CA . VAL B 1 14 ? -11.812 4.84 11.102 1 97.38 14 VAL B CA 1
ATOM 1624 C C . VAL B 1 14 ? -10.703 3.832 11.367 1 97.38 14 VAL B C 1
ATOM 1626 O O . VAL B 1 14 ? -10.688 2.742 10.797 1 97.38 14 VAL B O 1
ATOM 1629 N N . SER B 1 15 ? -9.812 4.215 12.242 1 96.06 15 SER B N 1
ATOM 1630 C CA . SER B 1 15 ? -8.688 3.35 12.586 1 96.06 15 SER B CA 1
ATOM 1631 C C . SER B 1 15 ? -9.172 2.014 13.141 1 96.06 15 SER B C 1
ATOM 1633 O O . SER B 1 15 ? -8.625 0.962 12.805 1 96.06 15 SER B O 1
ATOM 1635 N N . LYS B 1 16 ? -10.219 2.027 13.859 1 94.75 16 LYS B N 1
ATOM 1636 C CA . LYS B 1 16 ? -10.695 0.854 14.586 1 94.75 16 LYS B CA 1
ATOM 1637 C C . LYS B 1 16 ? -11.664 0.037 13.742 1 94.75 16 LYS B C 1
ATOM 1639 O O . LYS B 1 16 ? -11.672 -1.193 13.812 1 94.75 16 LYS B O 1
ATOM 1644 N N . HIS B 1 17 ? -12.477 0.738 12.875 1 94.69 17 HIS B N 1
ATOM 1645 C CA . HIS B 1 17 ? -13.617 0.051 12.281 1 94.69 17 HIS B CA 1
ATOM 1646 C C . HIS B 1 17 ? -13.586 0.142 10.758 1 94.69 17 HIS B C 1
ATOM 1648 O O . HIS B 1 17 ? -14.406 -0.473 10.078 1 94.69 17 HIS B O 1
ATOM 1654 N N . GLY B 1 18 ? -12.625 0.896 10.195 1 94.44 18 GLY B N 1
ATOM 1655 C CA . GLY B 1 18 ? -12.594 1.106 8.758 1 94.44 18 GLY B CA 1
ATOM 1656 C C . GLY B 1 18 ? -13.43 2.293 8.312 1 94.44 18 GLY B C 1
ATOM 1657 O O . GLY B 1 18 ? -14.156 2.887 9.117 1 94.44 18 GLY B O 1
ATOM 1658 N N . VAL B 1 19 ? -13.406 2.602 7.094 1 95.19 19 VAL B N 1
ATOM 1659 C CA . VAL B 1 19 ? -13.953 3.846 6.562 1 95.19 19 VAL B CA 1
ATOM 1660 C C . VAL B 1 19 ? -15.477 3.766 6.527 1 95.19 19 VAL B C 1
ATOM 1662 O O . VAL B 1 19 ? -16.156 4.793 6.512 1 95.19 19 VAL B O 1
ATOM 1665 N N . ASP B 1 20 ? -16.031 2.574 6.547 1 93.06 20 ASP B N 1
ATOM 1666 C CA . ASP B 1 20 ? -17.484 2.416 6.52 1 93.06 20 ASP B CA 1
ATOM 1667 C C . ASP B 1 20 ? -18.125 3.051 7.75 1 93.06 20 ASP B C 1
ATOM 1669 O O . ASP B 1 20 ? -19.328 3.352 7.746 1 93.06 20 ASP B O 1
ATOM 1673 N N . ILE B 1 21 ? -17.359 3.215 8.75 1 96.81 21 ILE B N 1
ATOM 1674 C CA . ILE B 1 21 ? -17.859 3.797 9.984 1 96.81 21 ILE B CA 1
ATOM 1675 C C . ILE B 1 21 ? -18.25 5.254 9.75 1 96.81 21 ILE B C 1
ATOM 1677 O O . ILE B 1 21 ? -18.938 5.859 10.578 1 96.81 21 ILE B O 1
ATOM 1681 N N . LEU B 1 22 ? -17.844 5.84 8.594 1 97.31 22 LEU B N 1
ATOM 1682 C CA . LEU B 1 22 ? -18.062 7.254 8.328 1 97.31 22 LEU B CA 1
ATOM 1683 C C . LEU B 1 22 ? -19.453 7.488 7.746 1 97.31 22 LEU B C 1
ATOM 1685 O O . LEU B 1 22 ? -19.844 8.633 7.484 1 97.31 22 LEU B O 1
ATOM 1689 N N . LYS B 1 23 ? -20.156 6.43 7.516 1 97.19 23 LYS B N 1
ATOM 1690 C CA . LYS B 1 23 ? -21.578 6.59 7.199 1 97.19 23 LYS B CA 1
ATOM 1691 C C . LYS B 1 23 ? -22.328 7.25 8.352 1 97.19 23 LYS B C 1
ATOM 1693 O O . LYS B 1 23 ? -22.062 6.945 9.523 1 97.19 23 LYS B O 1
ATOM 1698 N N . ILE B 1 24 ? -23.297 8.055 7.969 1 97.56 24 ILE B N 1
ATOM 1699 C CA . ILE B 1 24 ? -23.922 8.938 8.961 1 97.56 24 ILE B CA 1
ATOM 1700 C C . ILE B 1 24 ? -24.531 8.094 10.078 1 97.56 24 ILE B C 1
ATOM 1702 O O . ILE B 1 24 ? -24.266 8.328 11.258 1 97.56 24 ILE B O 1
ATOM 1706 N N . ASP B 1 25 ? -25.328 7.098 9.703 1 97.75 25 ASP B N 1
ATOM 1707 C CA . ASP B 1 25 ? -26.031 6.281 10.695 1 97.75 25 ASP B CA 1
ATOM 1708 C C . ASP B 1 25 ? -25.031 5.562 11.609 1 97.75 25 ASP B C 1
ATOM 1710 O O . ASP B 1 25 ? -25.172 5.578 12.828 1 97.75 25 ASP B O 1
ATOM 1714 N N . SER B 1 26 ? -24.031 5.016 11.094 1 97.81 26 SER B N 1
ATOM 1715 C CA . SER B 1 26 ? -23.016 4.27 11.844 1 97.81 26 SER B CA 1
ATOM 1716 C C . SER B 1 26 ? -22.219 5.195 12.75 1 97.81 26 SER B C 1
ATOM 1718 O O . SER B 1 26 ? -21.969 4.871 13.914 1 97.81 26 SER B O 1
ATOM 1720 N N . LEU B 1 27 ? -21.812 6.332 12.172 1 97.5 27 LEU B N 1
ATOM 1721 C CA . LEU B 1 27 ? -21.016 7.301 12.906 1 97.5 27 LEU B CA 1
ATOM 1722 C C . LEU B 1 27 ? -21.781 7.855 14.094 1 97.5 27 LEU B C 1
ATOM 1724 O O . LEU B 1 27 ? -21.266 7.875 15.219 1 97.5 27 LEU B O 1
ATOM 1728 N N . CYS B 1 28 ? -23.016 8.219 13.859 1 97.44 28 CYS B N 1
ATOM 1729 C CA . CYS B 1 28 ? -23.844 8.781 14.922 1 97.44 28 CYS B CA 1
ATOM 1730 C C . CYS B 1 28 ? -24.078 7.762 16.031 1 97.44 28 CYS B C 1
ATOM 1732 O O . CYS B 1 28 ? -24.016 8.102 17.219 1 97.44 28 CYS B O 1
ATOM 1734 N N . LYS B 1 29 ? -24.312 6.547 15.664 1 97.81 29 LYS B N 1
ATOM 1735 C CA . LYS B 1 29 ? -24.516 5.477 16.641 1 97.81 29 LYS B CA 1
ATOM 1736 C C . LYS B 1 29 ? -23.281 5.293 17.516 1 97.81 29 LYS B C 1
ATOM 1738 O O . LYS B 1 29 ? -23.391 5.23 18.734 1 97.81 29 LYS B O 1
ATOM 1743 N N . LYS B 1 30 ? -22.109 5.281 16.922 1 96.88 30 LYS B N 1
ATOM 1744 C CA . LYS B 1 30 ? -20.875 5.035 17.641 1 96.88 30 LYS B CA 1
ATOM 1745 C C . LYS B 1 30 ? -20.516 6.215 18.547 1 96.88 30 LYS B C 1
ATOM 1747 O O . LYS B 1 30 ? -19.984 6.027 19.641 1 96.88 30 LYS B O 1
ATOM 1752 N N . LEU B 1 31 ? -20.828 7.406 18.047 1 95.88 31 LEU B N 1
ATOM 1753 C CA . LEU B 1 31 ? -20.516 8.609 18.812 1 95.88 31 LEU B CA 1
ATOM 1754 C C . LEU B 1 31 ? -21.641 8.938 19.797 1 95.88 31 LEU B C 1
ATOM 1756 O O . LEU B 1 31 ? -21.516 9.867 20.594 1 95.88 31 LEU B O 1
ATOM 1760 N N . LYS B 1 32 ? -22.688 8.188 19.766 1 95.94 32 LYS B N 1
ATOM 1761 C CA . LYS B 1 32 ? -23.844 8.383 20.625 1 95.94 32 LYS B CA 1
ATOM 1762 C C . LYS B 1 32 ? -24.391 9.797 20.5 1 95.94 32 LYS B C 1
ATOM 1764 O O . LYS B 1 32 ? -24.625 10.477 21.5 1 95.94 32 LYS B O 1
ATOM 1769 N N . VAL B 1 33 ? -24.656 10.195 19.25 1 95.62 33 VAL B N 1
ATOM 1770 C CA . VAL B 1 33 ? -25.266 11.484 18.938 1 95.62 33 VAL B CA 1
ATOM 1771 C C . VAL B 1 33 ? -26.391 11.281 17.922 1 95.62 33 VAL B C 1
ATOM 1773 O O . VAL B 1 33 ? -26.531 10.203 17.344 1 95.62 33 VAL B O 1
ATOM 1776 N N . THR B 1 34 ? -27.188 12.281 17.75 1 94.81 34 THR B N 1
ATOM 1777 C CA . THR B 1 34 ? -28.312 12.188 16.828 1 94.81 34 THR B CA 1
ATOM 1778 C C . THR B 1 34 ? -27.906 12.648 15.43 1 94.81 34 THR B C 1
ATOM 1780 O O . THR B 1 34 ? -26.922 13.367 15.266 1 94.81 34 THR B O 1
ATOM 1783 N N . LYS B 1 35 ? -28.703 12.234 14.414 1 96.25 35 LYS B N 1
ATOM 1784 C CA . LYS B 1 35 ? -28.516 12.75 13.062 1 96.25 35 LYS B CA 1
ATOM 1785 C C . LYS B 1 35 ? -28.719 14.258 13.016 1 96.25 35 LYS B C 1
ATOM 1787 O O . LYS B 1 35 ? -28.062 14.953 12.234 1 96.25 35 LYS B O 1
ATOM 1792 N N . GLY B 1 36 ? -29.594 14.711 13.875 1 95.44 36 GLY B N 1
ATOM 1793 C CA . GLY B 1 36 ? -29.781 16.141 14 1 95.44 36 GLY B CA 1
ATOM 1794 C C . GLY B 1 36 ? -28.516 16.891 14.383 1 95.44 36 GLY B C 1
ATOM 1795 O O . GLY B 1 36 ? -28.188 17.922 13.789 1 95.44 36 GLY B O 1
ATOM 1796 N N . SER B 1 37 ? -27.906 16.359 15.344 1 94.62 37 SER B N 1
ATOM 1797 C CA . SER B 1 37 ? -26.625 16.922 15.758 1 94.62 37 SER B CA 1
ATOM 1798 C C . SER B 1 37 ? -25.625 16.922 14.617 1 94.62 37 SER B C 1
ATOM 1800 O O . SER B 1 37 ? -24.875 17.891 14.43 1 94.62 37 SER B O 1
ATOM 1802 N N . PHE B 1 38 ? -25.562 15.805 13.82 1 96.62 38 PHE B N 1
ATOM 1803 C CA . PHE B 1 38 ? -24.688 15.711 12.664 1 96.62 38 PHE B CA 1
ATOM 1804 C C . PHE B 1 38 ? -24.953 16.844 11.688 1 96.62 38 PHE B C 1
ATOM 1806 O O . PHE B 1 38 ? -24.031 17.562 11.281 1 96.62 38 PHE B O 1
ATOM 1813 N N . TYR B 1 39 ? -26.203 17.094 11.43 1 95.62 39 TYR B N 1
ATOM 1814 C CA . TYR B 1 39 ? -26.578 18.062 10.414 1 95.62 39 TYR B CA 1
ATOM 1815 C C . TYR B 1 39 ? -26.453 19.484 10.961 1 95.62 39 TYR B C 1
ATOM 1817 O O . TYR B 1 39 ? -26.469 20.453 10.195 1 95.62 39 TYR B O 1
ATOM 1825 N N . HIS B 1 40 ? -26.406 19.609 12.219 1 94.94 40 HIS B N 1
ATOM 1826 C CA . HIS B 1 40 ? -26.078 20.891 12.828 1 94.94 40 HIS B CA 1
ATOM 1827 C C . HIS B 1 40 ? -24.641 21.312 12.492 1 94.94 40 HIS B C 1
ATOM 1829 O O . HIS B 1 40 ? -24.359 22.5 12.305 1 94.94 40 HIS B O 1
ATOM 1835 N N . HIS B 1 41 ? -23.797 20.344 12.305 1 94.81 41 HIS B N 1
ATOM 1836 C CA . HIS B 1 41 ? -22.375 20.609 12.094 1 94.81 41 HIS B CA 1
ATOM 1837 C C . HIS B 1 41 ? -22.016 20.5 10.625 1 94.81 41 HIS B C 1
ATOM 1839 O O . HIS B 1 41 ? -21.125 21.219 10.148 1 94.81 41 HIS B O 1
ATOM 1845 N N . PHE B 1 42 ? -22.672 19.531 9.953 1 96.31 42 PHE B N 1
ATOM 1846 C CA . PHE B 1 42 ? -22.328 19.266 8.562 1 96.31 42 PHE B CA 1
ATOM 1847 C C . PHE B 1 42 ? -23.562 19.297 7.676 1 96.31 42 PHE B C 1
ATOM 1849 O O . PHE B 1 42 ? -24.547 18.625 7.949 1 96.31 42 PHE B O 1
ATOM 1856 N N . LYS B 1 43 ? -23.406 20 6.559 1 96.38 43 LYS B N 1
ATOM 1857 C CA . LYS B 1 43 ? -24.531 20.234 5.672 1 96.38 43 LYS B CA 1
ATOM 1858 C C . LYS B 1 43 ? -24.906 18.969 4.906 1 96.38 43 LYS B C 1
ATOM 1860 O O . LYS B 1 43 ? -26.031 18.812 4.453 1 96.38 43 LYS B O 1
ATOM 1865 N N . SER B 1 44 ? -23.891 18.094 4.699 1 96.88 44 SER B N 1
ATOM 1866 C CA . SER B 1 44 ? -24.094 16.844 3.979 1 96.88 44 SER B CA 1
ATOM 1867 C C . SER B 1 44 ? -23 15.836 4.32 1 96.88 44 SER B C 1
ATOM 1869 O O . SER B 1 44 ? -21.969 16.188 4.898 1 96.88 44 SER B O 1
ATOM 1871 N N . HIS B 1 45 ? -23.281 14.648 3.988 1 96.75 45 HIS B N 1
ATOM 1872 C CA . HIS B 1 45 ? -22.281 13.602 4.145 1 96.75 45 HIS B CA 1
ATOM 1873 C C . HIS B 1 45 ? -21.031 13.906 3.326 1 96.75 45 HIS B C 1
ATOM 1875 O O . HIS B 1 45 ? -19.906 13.719 3.803 1 96.75 45 HIS B O 1
ATOM 1881 N N . LYS B 1 46 ? -21.266 14.367 2.139 1 96.94 46 LYS B N 1
ATOM 1882 C CA . LYS B 1 46 ? -20.156 14.695 1.262 1 96.94 46 LYS B CA 1
ATOM 1883 C C . LYS B 1 46 ? -19.266 15.766 1.886 1 96.94 46 LYS B C 1
ATOM 1885 O O . LYS B 1 46 ? -18.031 15.633 1.882 1 96.94 46 LYS B O 1
ATOM 1890 N N . ILE B 1 47 ? -19.812 16.75 2.408 1 96.94 47 ILE B N 1
ATOM 1891 C CA . ILE B 1 47 ? -19.062 17.828 3.041 1 96.94 47 ILE B CA 1
ATOM 1892 C C . ILE B 1 47 ? -18.312 17.297 4.262 1 96.94 47 ILE B C 1
ATOM 1894 O O . ILE B 1 47 ? -17.156 17.656 4.492 1 96.94 47 ILE B O 1
ATOM 1898 N N . PHE B 1 48 ? -19.016 16.453 5.055 1 97.19 48 PHE B N 1
ATOM 1899 C CA . PHE B 1 48 ? -18.375 15.82 6.203 1 97.19 48 PHE B CA 1
ATOM 1900 C C . PHE B 1 48 ? -17.125 15.055 5.773 1 97.19 48 PHE B C 1
ATOM 1902 O O . PHE B 1 48 ? -16.062 15.203 6.371 1 97.19 48 PHE B O 1
ATOM 1909 N N . ILE B 1 49 ? -17.172 14.297 4.684 1 97.12 49 ILE B N 1
ATOM 1910 C CA . ILE B 1 49 ? -16.047 13.5 4.18 1 97.12 49 ILE B CA 1
ATOM 1911 C C . ILE B 1 49 ? -14.922 14.422 3.732 1 97.12 49 ILE B C 1
ATOM 1913 O O . ILE B 1 49 ? -13.75 14.188 4.051 1 97.12 49 ILE B O 1
ATOM 1917 N N . GLU B 1 50 ? -15.227 15.445 3.084 1 97.06 50 GLU B N 1
ATOM 1918 C CA . GLU B 1 50 ? -14.219 16.406 2.648 1 97.06 50 GLU B CA 1
ATOM 1919 C C . GLU B 1 50 ? -13.492 17.016 3.842 1 97.06 50 GLU B C 1
ATOM 1921 O O . GLU B 1 50 ? -12.273 17.188 3.814 1 97.06 50 GLU B O 1
ATOM 1926 N N . GLU B 1 51 ? -14.227 17.281 4.824 1 97.19 51 GLU B N 1
ATOM 1927 C CA . GLU B 1 51 ? -13.641 17.922 5.996 1 97.19 51 GLU B CA 1
ATOM 1928 C C . GLU B 1 51 ? -12.75 16.953 6.77 1 97.19 51 GLU B C 1
ATOM 1930 O O . GLU B 1 51 ? -11.711 17.359 7.297 1 97.19 51 GLU B O 1
ATOM 1935 N N . ILE B 1 52 ? -13.172 15.781 6.875 1 97.5 52 ILE B N 1
ATOM 1936 C CA . ILE B 1 52 ? -12.352 14.805 7.578 1 97.5 52 ILE B CA 1
ATOM 1937 C C . ILE B 1 52 ? -11.055 14.57 6.805 1 97.5 52 ILE B C 1
ATOM 1939 O O . ILE B 1 52 ? -9.984 14.43 7.398 1 97.5 52 ILE B O 1
ATOM 1943 N N . LEU B 1 53 ? -11.148 14.508 5.512 1 97.69 53 LEU B N 1
ATOM 1944 C CA . LEU B 1 53 ? -9.961 14.336 4.684 1 97.69 53 LEU B CA 1
ATOM 1945 C C . LEU B 1 53 ? -9.039 15.539 4.797 1 97.69 53 LEU B C 1
ATOM 1947 O O . LEU B 1 53 ? -7.816 15.383 4.867 1 97.69 53 LEU B O 1
ATOM 1951 N N . GLU B 1 54 ? -9.641 16.703 4.781 1 97.75 54 GLU B N 1
ATOM 1952 C CA . GLU B 1 54 ? -8.844 17.906 4.969 1 97.75 54 GLU B CA 1
ATOM 1953 C C . GLU B 1 54 ? -8.164 17.906 6.332 1 97.75 54 GLU B C 1
ATOM 1955 O O . GLU B 1 54 ? -7 18.297 6.449 1 97.75 54 GLU B O 1
ATOM 1960 N N . TYR B 1 55 ? -8.906 17.531 7.293 1 97.62 55 TYR B N 1
ATOM 1961 C CA . TYR B 1 55 ? -8.359 17.453 8.641 1 97.62 55 TYR B CA 1
ATOM 1962 C C . TYR B 1 55 ? -7.219 16.453 8.719 1 97.62 55 TYR B C 1
ATOM 1964 O O . TYR B 1 55 ? -6.176 16.734 9.312 1 97.62 55 TYR B O 1
ATOM 1972 N N . TRP B 1 56 ? -7.398 15.32 8.141 1 97.5 56 TRP B N 1
ATOM 1973 C CA . TRP B 1 56 ? -6.363 14.297 8.086 1 97.5 56 TRP B CA 1
ATOM 1974 C C . TRP B 1 56 ? -5.141 14.797 7.328 1 97.5 56 TRP B C 1
ATOM 1976 O O . TRP B 1 56 ? -4.008 14.641 7.785 1 97.5 56 TRP B O 1
ATOM 1986 N N . TYR B 1 57 ? -5.383 15.453 6.195 1 97.88 57 TYR B N 1
ATOM 1987 C CA . TYR B 1 57 ? -4.324 16.078 5.406 1 97.88 57 TYR B CA 1
ATOM 1988 C C . TYR B 1 57 ? -3.529 17.078 6.242 1 97.88 57 TYR B C 1
ATOM 1990 O O . TYR B 1 57 ? -2.295 17.047 6.246 1 97.88 57 TYR B O 1
ATOM 1998 N N . LYS B 1 58 ? -4.203 17.828 6.965 1 97.81 58 LYS B N 1
ATOM 1999 C CA . LYS B 1 58 ? -3.562 18.859 7.777 1 97.81 58 LYS B CA 1
ATOM 2000 C C . LYS B 1 58 ? -2.777 18.234 8.93 1 97.81 58 LYS B C 1
ATOM 2002 O O . LYS B 1 58 ? -1.594 18.531 9.109 1 97.81 58 LYS B O 1
ATOM 2007 N N . THR B 1 59 ? -3.291 17.281 9.648 1 96.94 59 THR B N 1
ATOM 2008 C CA . THR B 1 59 ? -2.732 16.812 10.906 1 96.94 59 THR B CA 1
ATOM 2009 C C . THR B 1 59 ? -1.679 15.727 10.672 1 96.94 59 THR B C 1
ATOM 2011 O O . THR B 1 59 ? -0.715 15.617 11.43 1 96.94 59 THR B O 1
ATOM 2014 N N . PHE B 1 60 ? -1.821 15 9.547 1 97.5 60 PHE B N 1
ATOM 2015 C CA . PHE B 1 60 ? -0.905 13.891 9.312 1 97.5 60 PHE B CA 1
ATOM 2016 C C . PHE B 1 60 ? 0.155 14.273 8.289 1 97.5 60 PHE B C 1
ATOM 2018 O O . PHE B 1 60 ? 1.086 13.508 8.031 1 97.5 60 PHE B O 1
ATOM 2025 N N . THR B 1 61 ? 0.031 15.453 7.684 1 98.25 61 THR B N 1
ATOM 2026 C CA . THR B 1 61 ? 1.003 15.82 6.656 1 98.25 61 THR B CA 1
ATOM 2027 C C . THR B 1 61 ? 1.495 17.25 6.859 1 98.25 61 THR B C 1
ATOM 2029 O O . THR B 1 61 ? 2.662 17.469 7.191 1 98.25 61 THR B O 1
ATOM 2032 N N . MET B 1 62 ? 0.591 18.188 6.82 1 98.44 62 MET B N 1
ATOM 2033 C CA . MET B 1 62 ? 1.027 19.578 6.793 1 98.44 62 MET B CA 1
ATOM 2034 C C . MET B 1 62 ? 1.585 20 8.148 1 98.44 62 MET B C 1
ATOM 2036 O O . MET B 1 62 ? 2.619 20.672 8.219 1 98.44 62 MET B O 1
ATOM 2040 N N . ASP B 1 63 ? 0.885 19.641 9.242 1 98.25 63 ASP B N 1
ATOM 2041 C CA . ASP B 1 63 ? 1.373 19.984 10.57 1 98.25 63 ASP B CA 1
ATOM 2042 C C . ASP B 1 63 ? 2.734 19.359 10.836 1 98.25 63 ASP B C 1
ATOM 2044 O O . ASP B 1 63 ? 3.6 19.969 11.469 1 98.25 63 ASP B O 1
ATOM 2048 N N . ILE B 1 64 ? 2.945 18.156 10.391 1 98.25 64 ILE B N 1
ATOM 2049 C CA . ILE B 1 64 ? 4.191 17.422 10.594 1 98.25 64 ILE B CA 1
ATOM 2050 C C . ILE B 1 64 ? 5.312 18.094 9.797 1 98.25 64 ILE B C 1
ATOM 2052 O O . ILE B 1 64 ? 6.41 18.312 10.32 1 98.25 64 ILE B O 1
ATOM 2056 N N . ILE B 1 65 ? 5.004 18.406 8.57 1 98.44 65 ILE B N 1
ATOM 2057 C CA . ILE B 1 65 ? 5.973 19.094 7.719 1 98.44 65 ILE B CA 1
ATOM 2058 C C . ILE B 1 65 ? 6.348 20.438 8.336 1 98.44 65 ILE B C 1
ATOM 2060 O O . ILE B 1 65 ? 7.531 20.781 8.438 1 98.44 65 ILE B O 1
ATOM 2064 N N . GLU B 1 66 ? 5.355 21.172 8.812 1 98.44 66 GLU B N 1
ATOM 2065 C CA . GLU B 1 66 ? 5.598 22.484 9.406 1 98.44 66 GLU B CA 1
ATOM 2066 C C . GLU B 1 66 ? 6.469 22.375 10.648 1 98.44 66 GLU B C 1
ATOM 2068 O O . GLU B 1 66 ? 7.406 23.156 10.828 1 98.44 66 GLU B O 1
ATOM 2073 N N . LYS B 1 67 ? 6.199 21.438 11.484 1 98.12 67 LYS B N 1
ATOM 2074 C CA . LYS B 1 67 ? 6.988 21.219 12.695 1 98.12 67 LYS B CA 1
ATOM 2075 C C . LYS B 1 67 ? 8.43 20.859 12.352 1 98.12 67 LYS B C 1
ATOM 2077 O O . LYS B 1 67 ? 9.359 21.281 13.047 1 98.12 67 LYS B O 1
ATOM 2082 N N . SER B 1 68 ? 8.633 20.094 11.305 1 98.06 68 SER B N 1
ATOM 2083 C CA . SER B 1 68 ? 9.969 19.641 10.93 1 98.06 68 SER B CA 1
ATOM 2084 C C . SER B 1 68 ? 10.852 20.812 10.5 1 98.06 68 SER B C 1
ATOM 2086 O O . SER B 1 68 ? 12.078 20.703 10.508 1 98.06 68 SER B O 1
ATOM 2088 N N . LYS B 1 69 ? 10.258 21.938 10.141 1 97.12 69 LYS B N 1
ATOM 2089 C CA . LYS B 1 69 ? 10.992 23.094 9.625 1 97.12 69 LYS B CA 1
ATOM 2090 C C . LYS B 1 69 ? 11.875 23.703 10.703 1 97.12 69 LYS B C 1
ATOM 2092 O O . LYS B 1 69 ? 12.789 24.469 10.406 1 97.12 69 LYS B O 1
ATOM 2097 N N . GLN B 1 70 ? 11.57 23.391 11.969 1 97.38 70 GLN B N 1
ATOM 2098 C CA . GLN B 1 70 ? 12.445 23.859 13.047 1 97.38 70 GLN B CA 1
ATOM 2099 C C . GLN B 1 70 ? 13.859 23.312 12.883 1 97.38 70 GLN B C 1
ATOM 2101 O O . GLN B 1 70 ? 14.82 23.891 13.398 1 97.38 70 GLN B O 1
ATOM 2106 N N . PHE B 1 71 ? 14.016 22.25 12.133 1 97.38 71 PHE B N 1
ATOM 2107 C CA . PHE B 1 71 ? 15.328 21.641 11.891 1 97.38 71 PHE B CA 1
ATOM 2108 C C . PHE B 1 71 ? 15.742 21.828 10.438 1 97.38 71 PHE B C 1
ATOM 2110 O O . PHE B 1 71 ? 16.469 21 9.891 1 97.38 71 PHE B O 1
ATOM 2117 N N . GLU B 1 72 ? 15.266 22.844 9.805 1 94.44 72 GLU B N 1
ATOM 2118 C CA . GLU B 1 72 ? 15.539 23.062 8.391 1 94.44 72 GLU B CA 1
ATOM 2119 C C . GLU B 1 72 ? 17.031 23.188 8.125 1 94.44 72 GLU B C 1
ATOM 2121 O O . GLU B 1 72 ? 17.5 22.859 7.031 1 94.44 72 GLU B O 1
ATOM 2126 N N . ASN B 1 73 ? 17.859 23.609 9.117 1 95.69 73 ASN B N 1
ATOM 2127 C CA . ASN B 1 73 ? 19.297 23.781 8.961 1 95.69 73 ASN B CA 1
ATOM 2128 C C . ASN B 1 73 ? 20.047 22.516 9.367 1 95.69 73 ASN B C 1
ATOM 2130 O O . ASN B 1 73 ? 21.281 22.5 9.344 1 95.69 73 ASN B O 1
ATOM 2134 N N . ASN B 1 74 ? 19.406 21.516 9.789 1 97 74 ASN B N 1
ATOM 2135 C CA . ASN B 1 74 ? 19.922 20.188 10.094 1 97 74 ASN B CA 1
ATOM 2136 C C . ASN B 1 74 ? 19.078 19.094 9.453 1 97 74 ASN B C 1
ATOM 2138 O O . ASN B 1 74 ? 18.219 18.516 10.109 1 97 74 ASN B O 1
ATOM 2142 N N . PRO B 1 75 ? 19.375 18.812 8.18 1 95.31 75 PRO B N 1
ATOM 2143 C CA . PRO B 1 75 ? 18.516 17.906 7.398 1 95.31 75 PRO B CA 1
ATOM 2144 C C . PRO B 1 75 ? 18.375 16.531 8.031 1 95.31 75 PRO B C 1
ATOM 2146 O O . PRO B 1 75 ? 17.328 15.906 7.938 1 95.31 75 PRO B O 1
ATOM 2149 N N . LEU B 1 76 ? 19.422 16.031 8.633 1 93.19 76 LEU B N 1
ATOM 2150 C CA . LEU B 1 76 ? 19.359 14.727 9.273 1 93.19 76 LEU B CA 1
ATOM 2151 C C . LEU B 1 76 ? 18.359 14.742 10.43 1 93.19 76 LEU B C 1
ATOM 2153 O O . LEU B 1 76 ? 17.531 13.828 10.555 1 93.19 76 LEU B O 1
ATOM 2157 N N . LYS B 1 77 ? 18.406 15.742 11.211 1 96.56 77 LYS B N 1
ATOM 2158 C CA . LYS B 1 77 ? 17.469 15.883 12.328 1 96.56 77 LYS B CA 1
ATOM 2159 C C . LYS B 1 77 ? 16.047 16.109 11.828 1 96.56 77 LYS B C 1
ATOM 2161 O O . LYS B 1 77 ? 15.086 15.656 12.445 1 96.56 77 LYS B O 1
ATOM 2166 N N . GLN B 1 78 ? 15.914 16.875 10.727 1 97.38 78 GLN B N 1
ATOM 2167 C CA . GLN B 1 78 ? 14.602 17.094 10.117 1 97.38 78 GLN B CA 1
ATOM 2168 C C . GLN B 1 78 ? 13.977 15.773 9.68 1 97.38 78 GLN B C 1
ATOM 2170 O O . GLN B 1 78 ? 12.812 15.508 9.969 1 97.38 78 GLN B O 1
ATOM 2175 N N . MET B 1 79 ? 14.789 14.945 9.031 1 94.62 79 MET B N 1
ATOM 2176 C CA . MET B 1 79 ? 14.328 13.633 8.578 1 94.62 79 MET B CA 1
ATOM 2177 C C . MET B 1 79 ? 13.93 12.758 9.766 1 94.62 79 MET B C 1
ATOM 2179 O O . MET B 1 79 ? 12.898 12.086 9.727 1 94.62 79 MET B O 1
ATOM 2183 N N . GLU B 1 80 ? 14.734 12.773 10.742 1 93.62 80 GLU B N 1
ATOM 2184 C CA . GLU B 1 80 ? 14.469 11.984 11.938 1 93.62 80 GLU B CA 1
ATOM 2185 C C . GLU B 1 80 ? 13.148 12.398 12.586 1 93.62 80 GLU B C 1
ATOM 2187 O O . GLU B 1 80 ? 12.359 11.539 13 1 93.62 80 GLU B O 1
ATOM 2192 N N . LEU B 1 81 ? 12.93 13.711 12.672 1 96.56 81 LEU B N 1
ATOM 2193 C CA . LEU B 1 81 ? 11.688 14.195 13.258 1 96.56 81 LEU B CA 1
AT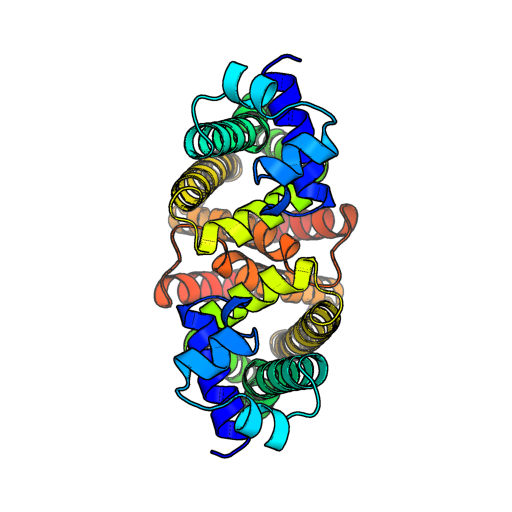OM 2194 C C . LEU B 1 81 ? 10.484 13.742 12.438 1 96.56 81 LEU B C 1
ATOM 2196 O O . LEU B 1 81 ? 9.484 13.289 13 1 96.56 81 LEU B O 1
ATOM 2200 N N . LEU B 1 82 ? 10.594 13.859 11.109 1 96.69 82 LEU B N 1
ATOM 2201 C CA . LEU B 1 82 ? 9.516 13.406 10.234 1 96.69 82 LEU B CA 1
ATOM 2202 C C . LEU B 1 82 ? 9.211 11.93 10.461 1 96.69 82 LEU B C 1
ATOM 2204 O O . LEU B 1 82 ? 8.062 11.562 10.703 1 96.69 82 LEU B O 1
ATOM 2208 N N . ASN B 1 83 ? 10.227 11.109 10.445 1 93.44 83 ASN B N 1
ATOM 2209 C CA . ASN B 1 83 ? 10.07 9.664 10.609 1 93.44 83 ASN B CA 1
ATOM 2210 C C . ASN B 1 83 ? 9.469 9.312 11.969 1 93.44 83 ASN B C 1
ATOM 2212 O O . ASN B 1 83 ? 8.508 8.547 12.047 1 93.44 83 ASN B O 1
ATOM 2216 N N . ASN B 1 84 ? 10 9.914 12.977 1 93.75 84 ASN B N 1
ATOM 2217 C CA . ASN B 1 84 ? 9.531 9.617 14.328 1 93.75 84 ASN B CA 1
ATOM 2218 C C . ASN B 1 84 ? 8.078 10.031 14.523 1 93.75 84 ASN B C 1
ATOM 2220 O O . ASN B 1 84 ? 7.309 9.328 15.172 1 93.75 84 ASN B O 1
ATOM 2224 N N . THR B 1 85 ? 7.754 11.195 14.008 1 96.44 85 THR B N 1
ATOM 2225 C CA . THR B 1 85 ? 6.387 11.688 14.141 1 96.44 85 THR B CA 1
ATOM 2226 C C . THR B 1 85 ? 5.41 10.797 13.383 1 96.44 85 THR B C 1
ATOM 2228 O O . THR B 1 85 ? 4.359 10.43 13.914 1 96.44 85 THR B O 1
ATOM 2231 N N . ILE B 1 86 ? 5.777 10.414 12.219 1 94.31 86 ILE B N 1
ATOM 2232 C CA . ILE B 1 86 ? 4.895 9.602 11.391 1 94.31 86 ILE B CA 1
ATOM 2233 C C . ILE B 1 86 ? 4.688 8.234 12.047 1 94.31 86 ILE B C 1
ATOM 2235 O O . ILE B 1 86 ? 3.553 7.766 12.164 1 94.31 86 ILE B O 1
ATOM 2239 N N . TYR B 1 87 ? 5.762 7.613 12.562 1 91.44 87 TYR B N 1
ATOM 2240 C CA . TYR B 1 87 ? 5.672 6.277 13.141 1 91.44 87 TYR B CA 1
ATOM 2241 C C . TYR B 1 87 ? 4.934 6.309 14.477 1 91.44 87 TYR B C 1
ATOM 2243 O O . TYR B 1 87 ? 4.527 5.266 14.992 1 91.44 87 TYR B O 1
ATOM 2251 N N . SER B 1 88 ? 4.762 7.496 15.008 1 93.38 88 SER B N 1
ATOM 2252 C 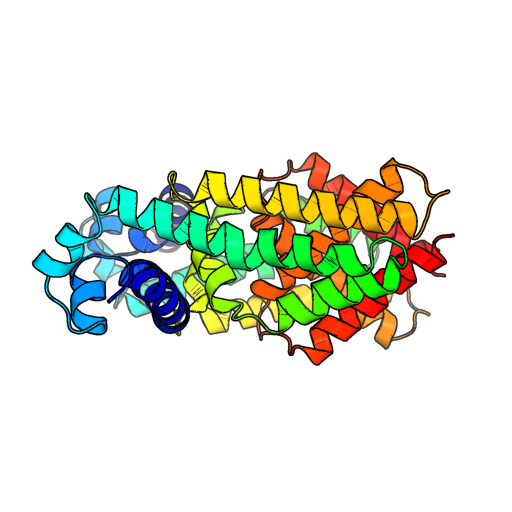CA . SER B 1 88 ? 4.016 7.629 16.25 1 93.38 88 SER B CA 1
ATOM 2253 C C . SER B 1 88 ? 2.521 7.777 15.984 1 93.38 88 SER B C 1
ATOM 2255 O O . SER B 1 88 ? 1.708 7.672 16.906 1 93.38 88 SER B O 1
ATOM 2257 N N . LYS B 1 89 ? 2.152 8.039 14.742 1 94 89 LYS B N 1
ATOM 2258 C CA . LYS B 1 89 ? 0.744 8.188 14.383 1 94 89 LYS B CA 1
ATOM 2259 C C . LYS B 1 89 ? 0.071 6.828 14.219 1 94 89 LYS B C 1
ATOM 2261 O O . LYS B 1 89 ? 0.745 5.797 14.18 1 94 89 LYS B O 1
ATOM 2266 N N . ASP B 1 90 ? -1.23 6.867 14.242 1 94.44 90 ASP B N 1
ATOM 2267 C CA . ASP B 1 90 ? -2 5.664 13.945 1 94.44 90 ASP B CA 1
ATOM 2268 C C . ASP B 1 90 ? -2.014 5.375 12.445 1 94.44 90 ASP B C 1
ATOM 2270 O O . ASP B 1 90 ? -2.822 5.941 11.703 1 94.44 90 ASP B O 1
ATOM 2274 N N . LEU B 1 91 ? -1.232 4.457 12.023 1 94.44 91 LEU B N 1
ATOM 2275 C CA . LEU B 1 91 ? -1.012 4.199 10.602 1 94.44 91 LEU B CA 1
ATOM 2276 C C . LEU B 1 91 ? -2.189 3.439 10 1 94.44 91 LEU B C 1
ATOM 2278 O O . LEU B 1 91 ? -2.322 3.359 8.773 1 94.44 91 LEU B O 1
ATOM 2282 N N . ASN B 1 92 ? -3.096 2.936 10.867 1 94.94 92 ASN B N 1
ATOM 2283 C CA . ASN B 1 92 ? -4.309 2.314 10.344 1 94.94 92 ASN B CA 1
ATOM 2284 C C . ASN B 1 92 ? -5.176 3.318 9.594 1 94.94 92 ASN B C 1
ATOM 2286 O O . ASN B 1 92 ? -5.852 2.959 8.625 1 94.94 92 ASN B O 1
ATOM 2290 N N . ILE B 1 93 ? -5.105 4.543 10.008 1 96.81 93 ILE B N 1
ATOM 2291 C CA . ILE B 1 93 ? -5.863 5.594 9.328 1 96.81 93 ILE B CA 1
ATOM 2292 C C . ILE B 1 93 ? -5.328 5.781 7.91 1 96.81 93 ILE B C 1
ATOM 2294 O O . ILE B 1 93 ? -6.105 5.867 6.957 1 96.81 93 ILE B O 1
ATOM 2298 N N . GLU B 1 94 ? -3.971 5.797 7.809 1 96.38 94 GLU B N 1
ATOM 2299 C CA . GLU B 1 94 ? -3.322 5.891 6.504 1 96.38 94 GLU B CA 1
ATOM 2300 C C . GLU B 1 94 ? -3.748 4.742 5.594 1 96.38 94 GLU B C 1
ATOM 2302 O O . GLU B 1 94 ? -4.148 4.969 4.449 1 96.38 94 GLU B O 1
ATOM 2307 N N . ILE B 1 95 ? -3.699 3.568 6.098 1 95.94 95 ILE B N 1
ATOM 2308 C CA . ILE B 1 95 ? -4.043 2.355 5.359 1 95.94 95 ILE B CA 1
ATOM 2309 C C . ILE B 1 95 ? -5.488 2.436 4.883 1 95.94 95 ILE B C 1
ATOM 2311 O O . ILE B 1 95 ? -5.77 2.223 3.699 1 95.94 95 ILE B O 1
ATOM 2315 N N . GLU B 1 96 ? -6.422 2.846 5.77 1 95.5 96 GLU B N 1
ATOM 2316 C CA . GLU B 1 96 ? -7.852 2.902 5.469 1 95.5 96 GLU B CA 1
ATOM 2317 C C . GLU B 1 96 ? -8.141 3.92 4.371 1 95.5 96 GLU B C 1
ATOM 2319 O O . GLU B 1 96 ? -8.883 3.629 3.426 1 95.5 96 GLU B O 1
ATOM 2324 N N . PHE B 1 97 ? -7.531 5.02 4.441 1 96.81 97 PHE B N 1
ATOM 2325 C CA . PHE B 1 97 ? -7.828 6.07 3.479 1 96.81 97 PHE B CA 1
ATOM 2326 C C . PHE B 1 97 ? -7.195 5.766 2.127 1 96.81 97 PHE B C 1
ATOM 2328 O O . PHE B 1 97 ? -7.77 6.078 1.082 1 96.81 97 PHE B O 1
ATOM 2335 N N . ARG B 1 98 ? -6.066 5.148 2.15 1 95.5 98 ARG B N 1
ATOM 2336 C CA . ARG B 1 98 ? -5.445 4.793 0.879 1 95.5 98 ARG B CA 1
ATOM 2337 C C . ARG B 1 98 ? -6.238 3.701 0.168 1 95.5 98 ARG B C 1
ATOM 2339 O O . ARG B 1 98 ? -6.422 3.752 -1.051 1 95.5 98 ARG B O 1
ATOM 2346 N N . ALA B 1 99 ? -6.664 2.758 0.954 1 92.69 99 ALA B N 1
ATOM 2347 C CA . ALA B 1 99 ? -7.516 1.723 0.37 1 92.69 99 ALA B CA 1
ATOM 2348 C C . ALA B 1 99 ? -8.82 2.318 -0.16 1 92.69 99 ALA B C 1
ATOM 2350 O O . ALA B 1 99 ? -9.258 1.977 -1.26 1 92.69 99 ALA B O 1
ATOM 2351 N N . TRP B 1 100 ? -9.344 3.215 0.59 1 93.25 100 TRP B N 1
ATOM 2352 C CA . TRP B 1 100 ? -10.594 3.871 0.219 1 93.25 100 TRP B CA 1
ATOM 2353 C C . TRP B 1 100 ? -10.398 4.746 -1.014 1 93.25 100 TRP B C 1
ATOM 2355 O O . TRP B 1 100 ? -11.273 4.812 -1.88 1 93.25 100 TRP B O 1
ATOM 2365 N N . GLY B 1 101 ? -9.281 5.402 -1.164 1 92.56 101 GLY B N 1
ATOM 2366 C CA . GLY B 1 101 ? -8.984 6.363 -2.215 1 92.56 101 GLY B CA 1
ATOM 2367 C C . GLY B 1 101 ? -8.789 5.719 -3.574 1 92.56 101 GLY B C 1
ATOM 2368 O O . GLY B 1 101 ? -8.875 6.395 -4.605 1 92.56 101 GLY B O 1
ATOM 2369 N N . LEU B 1 102 ? -8.578 4.441 -3.611 1 85.25 102 LEU B N 1
ATOM 2370 C CA . LEU B 1 102 ? -8.344 3.738 -4.871 1 85.25 102 LEU B CA 1
ATOM 2371 C C . LEU B 1 102 ? -9.586 3.785 -5.754 1 85.25 102 LEU B C 1
ATOM 2373 O O . LEU B 1 102 ? -9.484 3.738 -6.984 1 85.25 102 LEU B O 1
ATOM 2377 N N . ARG B 1 103 ? -10.773 4.008 -5.152 1 81.94 103 ARG B N 1
ATOM 2378 C CA . ARG B 1 103 ? -11.984 3.924 -5.953 1 81.94 103 ARG B CA 1
ATOM 2379 C C . ARG B 1 103 ? -12.953 5.047 -5.602 1 81.94 103 ARG B C 1
ATOM 2381 O O . ARG B 1 103 ? -14.117 5.031 -6.027 1 81.94 103 ARG B O 1
ATOM 2388 N N . ASN B 1 104 ? -12.461 5.848 -4.762 1 90.81 104 ASN B N 1
ATOM 2389 C CA . ASN B 1 104 ? -13.336 6.938 -4.34 1 90.81 104 ASN B CA 1
ATOM 2390 C C . ASN B 1 104 ? -12.859 8.281 -4.898 1 90.81 104 ASN B C 1
ATOM 2392 O O . ASN B 1 104 ? -11.789 8.766 -4.535 1 90.81 104 ASN B O 1
ATOM 2396 N N . GLU B 1 105 ? -13.672 8.828 -5.715 1 91.69 105 GLU B N 1
ATOM 2397 C CA . GLU B 1 105 ? -13.289 10.039 -6.445 1 91.69 105 GLU B CA 1
ATOM 2398 C C . GLU B 1 105 ? -13.109 11.219 -5.5 1 91.69 105 GLU B C 1
ATOM 2400 O O . GLU B 1 105 ? -12.383 12.164 -5.82 1 91.69 105 GLU B O 1
ATOM 2405 N N . LEU B 1 106 ? -13.742 11.203 -4.348 1 93.5 106 LEU B N 1
ATOM 2406 C CA . LEU B 1 106 ? -13.609 12.273 -3.361 1 93.5 106 LEU B CA 1
ATOM 2407 C C . LEU B 1 106 ? -12.281 12.164 -2.615 1 93.5 106 LEU B C 1
ATOM 2409 O O . LEU B 1 106 ? -11.711 13.18 -2.205 1 93.5 106 LEU B O 1
ATOM 2413 N N . VAL B 1 107 ? -11.75 10.984 -2.521 1 96.38 107 VAL B N 1
ATOM 2414 C CA . VAL B 1 107 ? -10.609 10.703 -1.655 1 96.38 107 VAL B CA 1
ATOM 2415 C C . VAL B 1 107 ? -9.32 10.75 -2.467 1 96.38 107 VAL B C 1
ATOM 2417 O O . VAL B 1 107 ? -8.297 11.258 -1.988 1 96.38 107 VAL B O 1
ATOM 2420 N N . LEU B 1 108 ? -9.391 10.336 -3.719 1 95.06 108 LEU B N 1
ATOM 2421 C CA . LEU B 1 108 ? -8.219 10.18 -4.578 1 95.06 108 LEU B CA 1
ATOM 2422 C C . LEU B 1 108 ? -7.453 11.484 -4.703 1 95.06 108 LEU B C 1
ATOM 2424 O O . LEU B 1 108 ? -6.227 11.508 -4.582 1 95.06 108 LEU B O 1
ATOM 2428 N N . PRO B 1 109 ? -8.109 12.617 -4.891 1 96.19 109 PRO B N 1
ATOM 2429 C CA . PRO B 1 109 ? -7.363 13.875 -5.004 1 96.19 109 PRO B CA 1
ATOM 2430 C C . PRO B 1 109 ? -6.566 14.211 -3.746 1 96.19 109 PRO B C 1
A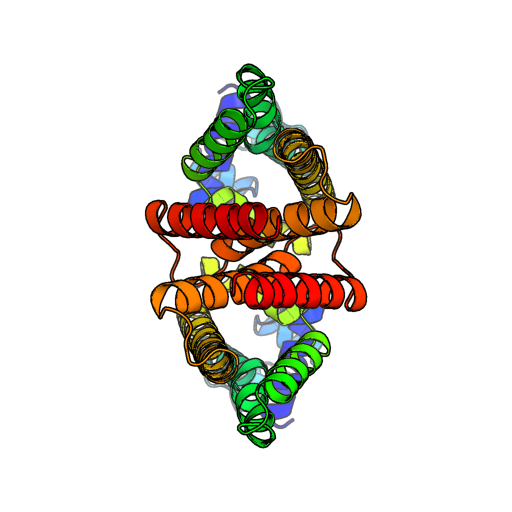TOM 2432 O O . PRO B 1 109 ? -5.5 14.828 -3.828 1 96.19 109 PRO B O 1
ATOM 2435 N N . TYR B 1 110 ? -7.062 13.805 -2.623 1 97.31 110 TYR B N 1
ATOM 2436 C CA . TYR B 1 110 ? -6.328 14.039 -1.384 1 97.31 110 TYR B CA 1
ATOM 2437 C C . TYR B 1 110 ? -5.105 13.141 -1.299 1 97.31 110 TYR B C 1
ATOM 2439 O O . TYR B 1 110 ? -4.055 13.547 -0.794 1 97.31 110 TYR B O 1
ATOM 2447 N N . MET B 1 111 ? -5.191 11.914 -1.783 1 97.06 111 MET B N 1
ATOM 2448 C CA . MET B 1 111 ? -4.031 11.023 -1.819 1 97.06 111 MET B CA 1
ATOM 2449 C C . MET B 1 111 ? -2.924 11.617 -2.688 1 97.06 111 MET B C 1
ATOM 2451 O O . MET B 1 111 ? -1.753 11.594 -2.307 1 97.06 111 MET B O 1
ATOM 2455 N N . GLU B 1 112 ? -3.334 12.188 -3.799 1 97.38 112 GLU B N 1
ATOM 2456 C CA . GLU B 1 112 ? -2.371 12.812 -4.703 1 97.38 112 GLU B CA 1
ATOM 2457 C C . GLU B 1 112 ? -1.707 14.023 -4.055 1 97.38 112 GLU B C 1
ATOM 2459 O O . GLU B 1 112 ? -0.489 14.188 -4.137 1 97.38 112 GLU B O 1
ATOM 2464 N N . LYS B 1 113 ? -2.559 14.797 -3.443 1 98 113 LYS B N 1
ATOM 2465 C CA . LYS B 1 113 ? -2.076 16 -2.764 1 98 113 LYS B CA 1
ATOM 2466 C C . LYS B 1 113 ? -1.11 15.641 -1.638 1 98 113 LYS B C 1
ATOM 2468 O O . LYS B 1 113 ? -0.043 16.25 -1.513 1 98 113 LYS B O 1
ATOM 2473 N N . ILE B 1 114 ? -1.4 14.641 -0.905 1 98.38 114 ILE B N 1
ATOM 2474 C CA . ILE B 1 114 ? -0.604 14.188 0.23 1 98.38 114 ILE B CA 1
ATOM 2475 C C . ILE B 1 114 ? 0.732 13.641 -0.263 1 98.38 114 ILE B C 1
ATOM 2477 O O . ILE B 1 114 ? 1.791 14.023 0.238 1 98.38 114 ILE B O 1
ATOM 2481 N N . ASP B 1 115 ? 0.691 12.805 -1.261 1 98.5 115 ASP B N 1
ATOM 2482 C CA . ASP B 1 115 ? 1.919 12.219 -1.786 1 98.5 115 ASP B CA 1
ATOM 2483 C C . ASP B 1 115 ? 2.822 13.289 -2.396 1 98.5 115 ASP B C 1
ATOM 2485 O O . ASP B 1 115 ? 4.043 13.25 -2.225 1 98.5 115 ASP B O 1
ATOM 2489 N N . LYS B 1 116 ? 2.207 14.227 -3.004 1 98.38 116 LYS B N 1
ATOM 2490 C CA . LYS B 1 116 ? 2.975 15.32 -3.598 1 98.38 116 LYS B CA 1
ATOM 2491 C C . LYS B 1 116 ? 3.713 16.109 -2.527 1 98.38 116 LYS B C 1
ATOM 2493 O O . LYS B 1 116 ? 4.906 16.391 -2.662 1 98.38 116 LYS B O 1
ATOM 2498 N N . GLU B 1 117 ? 3.053 16.469 -1.454 1 98.56 117 GLU B N 1
ATOM 2499 C CA . GLU B 1 117 ? 3.646 17.266 -0.384 1 98.56 117 GLU B CA 1
ATOM 2500 C C . GLU B 1 117 ? 4.746 16.484 0.337 1 98.56 117 GLU B C 1
ATOM 2502 O O . GLU B 1 117 ? 5.801 17.031 0.655 1 98.56 117 GLU B O 1
ATOM 2507 N N . ARG B 1 118 ? 4.48 15.258 0.546 1 98.44 118 ARG B N 1
ATOM 2508 C CA . ARG B 1 118 ? 5.441 14.445 1.283 1 98.44 118 ARG B CA 1
ATOM 2509 C C . ARG B 1 118 ? 6.688 14.172 0.446 1 98.44 118 ARG B C 1
ATOM 2511 O O . ARG B 1 118 ? 7.809 14.242 0.954 1 98.44 118 ARG B O 1
ATOM 2518 N N . ILE B 1 119 ? 6.477 13.93 -0.812 1 98.12 119 ILE B N 1
ATOM 2519 C CA . ILE B 1 119 ? 7.617 13.711 -1.697 1 98.12 119 ILE B CA 1
ATOM 2520 C C . ILE B 1 119 ? 8.43 15 -1.811 1 98.12 119 ILE B C 1
ATOM 2522 O O . ILE B 1 119 ? 9.664 14.969 -1.802 1 98.12 119 ILE B O 1
ATOM 2526 N N . LEU B 1 120 ? 7.719 16.141 -1.861 1 97.94 120 LEU B N 1
ATOM 2527 C CA . LEU B 1 120 ? 8.391 17.422 -1.998 1 97.94 120 LEU B CA 1
ATOM 2528 C C . LEU B 1 120 ? 9.273 17.703 -0.783 1 97.94 120 LEU B C 1
ATOM 2530 O O . LEU B 1 120 ? 10.422 18.109 -0.927 1 97.94 120 LEU B O 1
ATOM 2534 N N . ILE B 1 121 ? 8.797 17.484 0.427 1 98.12 121 ILE B N 1
ATOM 2535 C CA . ILE B 1 121 ? 9.586 17.781 1.622 1 98.12 121 ILE B CA 1
ATOM 2536 C C . ILE B 1 121 ? 10.758 16.812 1.711 1 98.12 121 ILE B C 1
ATOM 2538 O O . ILE B 1 121 ? 11.859 17.188 2.115 1 98.12 121 ILE B O 1
ATOM 2542 N N . LEU B 1 122 ? 10.562 15.555 1.308 1 96.62 122 LEU B N 1
ATOM 2543 C CA . LEU B 1 122 ? 11.641 14.578 1.286 1 96.62 122 LEU B CA 1
ATOM 2544 C C . LEU B 1 122 ? 12.734 15 0.305 1 96.62 122 LEU B C 1
ATOM 2546 O O . LEU B 1 122 ? 13.922 14.906 0.615 1 96.62 122 LEU B O 1
ATOM 2550 N N . ARG B 1 123 ? 12.273 15.453 -0.815 1 95.62 123 ARG B N 1
ATOM 2551 C CA . ARG B 1 123 ? 13.211 15.906 -1.835 1 95.62 123 ARG B CA 1
ATOM 2552 C C . ARG B 1 123 ? 14.039 17.078 -1.325 1 95.62 123 ARG B C 1
ATOM 2554 O O . ARG B 1 123 ? 15.258 17.109 -1.517 1 95.62 123 ARG B O 1
ATOM 2561 N N . ASN B 1 124 ? 13.398 17.984 -0.699 1 95.94 124 ASN B N 1
ATOM 2562 C CA . ASN B 1 124 ? 14.094 19.156 -0.157 1 95.94 124 ASN B CA 1
ATOM 2563 C C . ASN B 1 124 ? 15.133 18.75 0.883 1 95.94 124 ASN B C 1
ATOM 2565 O O . ASN B 1 124 ? 16.25 19.281 0.89 1 95.94 124 ASN B O 1
ATOM 2569 N N . ILE B 1 125 ? 14.828 17.859 1.679 1 95.75 125 ILE B N 1
ATOM 2570 C CA . ILE B 1 125 ? 15.742 17.391 2.715 1 95.75 125 ILE B CA 1
ATOM 2571 C C . ILE B 1 125 ? 16.922 16.656 2.07 1 95.75 125 ILE B C 1
ATOM 2573 O O . ILE B 1 125 ? 18.078 16.906 2.434 1 95.75 125 ILE B O 1
ATOM 2577 N N . GLN B 1 126 ? 16.625 15.82 1.106 1 91.94 126 GLN B N 1
ATOM 2578 C CA . GLN B 1 126 ? 17.656 15.07 0.412 1 91.94 126 GLN B CA 1
ATOM 2579 C C . GLN B 1 126 ? 18.641 16 -0.294 1 91.94 126 GLN B C 1
ATOM 2581 O O . GLN B 1 126 ? 19.844 15.766 -0.305 1 91.94 126 GLN B O 1
ATOM 2586 N N . ASP B 1 127 ? 18.078 17.062 -0.844 1 92.81 127 ASP B N 1
ATOM 2587 C CA . ASP B 1 127 ? 18.922 18.062 -1.51 1 92.81 127 ASP B CA 1
ATOM 2588 C C . ASP B 1 127 ? 19.922 18.672 -0.534 1 92.81 127 ASP B C 1
ATOM 2590 O O . ASP B 1 127 ? 21.062 18.953 -0.898 1 92.81 127 ASP B O 1
ATOM 2594 N N . LYS B 1 128 ? 19.5 18.859 0.655 1 93.25 128 LYS B N 1
ATOM 2595 C CA . LYS B 1 128 ? 20.359 19.453 1.675 1 93.25 128 LYS B CA 1
ATOM 2596 C C . LYS B 1 128 ? 21.359 18.422 2.211 1 93.25 128 LYS B C 1
ATOM 2598 O O . LYS B 1 128 ? 22.5 18.766 2.541 1 93.25 128 LYS B O 1
ATOM 2603 N N . LEU B 1 129 ? 20.969 17.234 2.252 1 88.75 129 LEU B N 1
ATOM 2604 C CA . LEU B 1 129 ? 21.828 16.156 2.75 1 88.75 129 LEU B CA 1
ATOM 2605 C C . LEU B 1 129 ? 22.938 15.844 1.758 1 88.75 129 LEU B C 1
ATOM 2607 O O . LEU B 1 129 ? 24.062 15.523 2.158 1 88.75 129 LEU B O 1
ATOM 2611 N N . ASN B 1 130 ? 22.562 15.922 0.51 1 85.75 130 ASN B N 1
ATOM 2612 C CA . ASN B 1 130 ? 23.516 15.625 -0.553 1 85.75 130 ASN B CA 1
ATOM 2613 C C . ASN B 1 130 ? 23.484 16.688 -1.648 1 85.75 130 ASN B C 1
ATOM 2615 O O . ASN B 1 130 ? 23.062 16.422 -2.77 1 85.75 130 ASN B O 1
ATOM 2619 N N . PRO B 1 131 ? 24.094 17.812 -1.372 1 87.94 131 PRO B N 1
ATOM 2620 C CA . PRO B 1 131 ? 23.984 18.938 -2.293 1 87.94 131 PRO B CA 1
ATOM 2621 C C . PRO B 1 131 ? 24.656 18.688 -3.639 1 87.94 131 PRO B C 1
ATOM 2623 O O . PRO B 1 131 ? 24.297 19.297 -4.645 1 87.94 131 PRO B O 1
ATOM 2626 N N . ASN B 1 132 ? 25.578 17.797 -3.748 1 88.44 132 ASN B N 1
ATOM 2627 C CA . ASN B 1 132 ? 26.312 17.578 -4.988 1 88.44 132 ASN B CA 1
ATOM 2628 C C . ASN B 1 132 ? 25.812 16.328 -5.723 1 88.44 132 ASN B C 1
ATOM 2630 O O . ASN B 1 132 ? 26.375 15.93 -6.734 1 88.44 132 ASN B O 1
ATOM 2634 N N . LEU B 1 133 ? 24.766 15.812 -5.227 1 85.69 133 LEU B N 1
ATOM 2635 C CA . LEU B 1 133 ? 24.219 14.617 -5.852 1 85.69 133 LEU B CA 1
ATOM 2636 C C . LEU B 1 133 ? 23.484 14.961 -7.145 1 85.69 133 LEU B C 1
ATOM 2638 O O . LEU B 1 133 ? 22.781 15.969 -7.215 1 85.69 133 LEU B O 1
ATOM 2642 N N . ASP B 1 134 ? 23.688 14.102 -8.148 1 90.12 134 ASP B N 1
ATOM 2643 C CA . ASP B 1 134 ? 22.953 14.25 -9.398 1 90.12 134 ASP B CA 1
ATOM 2644 C C . ASP B 1 134 ? 21.453 14.359 -9.141 1 90.12 134 ASP B C 1
ATOM 2646 O O . ASP B 1 134 ? 20.906 13.625 -8.312 1 90.12 134 ASP B O 1
ATOM 2650 N N . GLU B 1 135 ? 20.781 15.281 -9.859 1 91.69 135 GLU B N 1
ATOM 2651 C CA . GLU B 1 135 ? 19.359 15.57 -9.648 1 91.69 135 GLU B CA 1
ATOM 2652 C C . GLU B 1 135 ? 18.5 14.328 -9.875 1 91.69 135 GLU B C 1
ATOM 2654 O O . GLU B 1 135 ? 17.547 14.078 -9.133 1 91.69 135 GLU B O 1
ATOM 2659 N N . LYS B 1 136 ? 18.781 13.625 -10.891 1 91.06 136 LYS B N 1
ATOM 2660 C CA . LYS B 1 136 ? 18.031 12.414 -11.211 1 91.06 136 LYS B CA 1
ATOM 2661 C C . LYS B 1 136 ? 18.188 11.367 -10.109 1 91.06 136 LYS B C 1
ATOM 2663 O O . LYS B 1 136 ? 17.219 10.703 -9.734 1 91.06 136 LYS B O 1
ATOM 2668 N N . ILE B 1 137 ? 19.406 11.242 -9.648 1 89.06 137 ILE B N 1
ATOM 2669 C CA . ILE B 1 137 ? 19.672 10.305 -8.562 1 89.06 137 ILE B CA 1
ATOM 2670 C C . ILE B 1 137 ? 18.891 10.711 -7.316 1 89.06 137 ILE B C 1
ATOM 2672 O O . ILE B 1 137 ? 18.281 9.875 -6.652 1 89.06 137 ILE B O 1
ATOM 2676 N N . ASN B 1 138 ? 18.875 11.969 -7.043 1 91 138 ASN B N 1
ATOM 2677 C CA . ASN B 1 138 ? 18.141 12.469 -5.887 1 91 138 ASN B CA 1
ATOM 2678 C C . ASN B 1 138 ? 16.641 12.195 -6.012 1 91 138 ASN B C 1
ATOM 2680 O O . ASN B 1 138 ? 15.992 11.828 -5.035 1 91 138 ASN B O 1
ATOM 2684 N N . GLU B 1 139 ? 16.156 12.359 -7.16 1 93.25 139 GLU B N 1
ATOM 2685 C CA . GLU B 1 139 ? 14.734 12.094 -7.422 1 93.25 139 GLU B CA 1
ATOM 2686 C C . GLU B 1 139 ? 14.398 10.625 -7.184 1 93.25 139 GLU B C 1
ATOM 2688 O O . GLU B 1 139 ? 13.406 10.312 -6.516 1 93.25 139 GLU B O 1
ATOM 2693 N N . GLU B 1 140 ? 15.211 9.773 -7.719 1 92.81 140 GLU B N 1
ATOM 2694 C CA . GLU B 1 140 ? 14.984 8.344 -7.566 1 92.81 140 GLU B CA 1
ATOM 2695 C C . GLU B 1 140 ? 15.062 7.922 -6.102 1 92.81 140 GLU B C 1
ATOM 2697 O O . GLU B 1 140 ? 14.242 7.137 -5.629 1 92.81 140 GLU B O 1
ATOM 2702 N N . MET B 1 141 ? 16 8.508 -5.465 1 91 141 MET B N 1
ATOM 2703 C CA . MET B 1 141 ? 16.172 8.18 -4.055 1 91 141 MET B CA 1
ATOM 2704 C C . MET B 1 141 ? 14.977 8.625 -3.236 1 91 141 MET B C 1
ATOM 2706 O O . MET B 1 141 ? 14.5 7.898 -2.363 1 91 141 MET B O 1
ATOM 2710 N N . THR B 1 142 ? 14.5 9.789 -3.512 1 94.69 142 THR B N 1
ATOM 2711 C CA . THR B 1 142 ? 13.336 10.328 -2.811 1 94.69 142 THR B CA 1
ATOM 2712 C C . THR B 1 142 ? 12.125 9.422 -3.014 1 94.69 142 THR B C 1
ATOM 2714 O O . THR B 1 142 ? 11.445 9.062 -2.051 1 94.69 142 THR B O 1
ATOM 2717 N N . LEU B 1 143 ? 11.945 9.055 -4.223 1 95.69 143 LEU B N 1
ATOM 2718 C CA . LEU B 1 143 ? 10.805 8.211 -4.562 1 95.69 143 LEU B CA 1
ATOM 2719 C C . LEU B 1 143 ? 10.938 6.84 -3.922 1 95.69 143 LEU B C 1
ATOM 2721 O O . LEU B 1 143 ? 9.953 6.281 -3.432 1 95.69 143 LEU B O 1
ATOM 2725 N N . LEU B 1 144 ? 12.141 6.328 -3.844 1 94.06 144 LEU B N 1
ATOM 2726 C CA . LEU B 1 144 ? 12.391 5.031 -3.223 1 94.06 144 LEU B CA 1
ATOM 2727 C C . LEU B 1 144 ? 12.094 5.078 -1.729 1 94.06 144 LEU B C 1
ATOM 2729 O O . LEU B 1 144 ? 11.477 4.16 -1.184 1 94.06 144 LEU B O 1
ATOM 2733 N N . ILE B 1 145 ? 12.523 6.137 -1.104 1 94.31 145 ILE B N 1
ATOM 2734 C CA . ILE B 1 145 ? 12.289 6.293 0.327 1 94.31 145 ILE B CA 1
ATOM 2735 C C . ILE B 1 145 ? 10.789 6.328 0.604 1 94.31 145 ILE B C 1
ATOM 2737 O O . ILE B 1 145 ? 10.305 5.645 1.509 1 94.31 145 ILE B O 1
ATOM 2741 N N . TYR B 1 146 ? 10.133 7.066 -0.208 1 97 146 TYR B N 1
ATOM 2742 C CA . TYR B 1 146 ? 8.703 7.223 0.003 1 97 146 TYR B CA 1
ATOM 2743 C C . TYR B 1 146 ? 7.965 5.922 -0.294 1 97 146 TYR B C 1
ATOM 2745 O O . TYR B 1 146 ? 7.062 5.527 0.451 1 97 146 TYR B O 1
ATOM 2753 N N . CYS B 1 147 ? 8.336 5.207 -1.34 1 96.69 147 CYS B N 1
ATOM 2754 C CA . CYS B 1 147 ? 7.707 3.939 -1.686 1 96.69 147 CYS B CA 1
ATOM 2755 C C . CYS B 1 147 ? 7.988 2.883 -0.625 1 96.69 147 CYS B C 1
ATOM 2757 O O . CYS B 1 147 ? 7.137 2.041 -0.337 1 96.69 147 CYS B O 1
ATOM 2759 N N . LYS B 1 148 ? 9.148 2.961 -0.141 1 95.44 148 LYS B N 1
ATOM 2760 C CA . LYS B 1 148 ? 9.461 2.037 0.947 1 95.44 148 LYS B CA 1
ATOM 2761 C C . LYS B 1 148 ? 8.516 2.236 2.125 1 95.44 148 LYS B C 1
ATOM 2763 O O . LYS B 1 148 ? 8 1.265 2.688 1 95.44 148 LYS B O 1
ATOM 2768 N N . PHE B 1 149 ? 8.281 3.428 2.498 1 96.62 149 PHE B N 1
ATOM 2769 C CA . PHE B 1 149 ? 7.355 3.738 3.576 1 96.62 149 PHE B CA 1
ATOM 2770 C C . PHE B 1 149 ? 5.965 3.189 3.27 1 96.62 149 PHE B C 1
ATOM 2772 O O . PHE B 1 149 ? 5.383 2.467 4.082 1 96.62 149 PHE B O 1
ATOM 2779 N N . LEU B 1 150 ? 5.473 3.508 2.057 1 97.25 150 LEU B N 1
ATOM 2780 C CA . LEU B 1 150 ? 4.141 3.047 1.673 1 97.25 150 LEU B CA 1
ATOM 2781 C C . LEU B 1 150 ? 4.078 1.523 1.66 1 97.25 150 LEU B C 1
ATOM 2783 O O . LEU B 1 150 ? 3.068 0.938 2.062 1 97.25 150 LEU B O 1
ATOM 2787 N N . GLY B 1 151 ? 5.078 0.914 1.193 1 97.31 151 GLY B N 1
ATOM 2788 C CA . GLY B 1 151 ? 5.109 -0.538 1.123 1 97.31 151 GLY B CA 1
ATOM 2789 C C . GLY B 1 151 ? 5.004 -1.204 2.482 1 97.31 151 GLY B C 1
ATOM 2790 O O . GLY B 1 151 ? 4.355 -2.24 2.623 1 97.31 151 GLY B O 1
ATOM 2791 N N . THR B 1 152 ? 5.613 -0.613 3.504 1 96.5 152 THR B N 1
ATOM 2792 C CA . THR B 1 152 ? 5.605 -1.194 4.84 1 96.5 152 THR B CA 1
ATOM 2793 C C . THR B 1 152 ? 4.215 -1.107 5.461 1 96.5 152 THR B C 1
ATOM 2795 O O . THR B 1 152 ? 3.914 -1.81 6.43 1 96.5 152 THR B O 1
ATOM 2798 N N . LEU B 1 153 ? 3.375 -0.286 4.867 1 95.75 153 LEU B N 1
ATOM 2799 C CA . LEU B 1 153 ? 1.998 -0.199 5.34 1 95.75 153 LEU B CA 1
ATOM 2800 C C . LEU B 1 153 ? 1.217 -1.456 4.969 1 95.75 153 LEU B C 1
ATOM 2802 O O . LEU B 1 153 ? 0.304 -1.859 5.695 1 95.75 153 LEU B O 1
ATOM 2806 N N . PHE B 1 154 ? 1.614 -2.111 3.883 1 96.5 154 PHE B N 1
ATOM 2807 C CA . PHE B 1 154 ? 0.724 -3.131 3.342 1 96.5 154 PHE B CA 1
ATOM 2808 C C . PHE B 1 154 ? 1.405 -4.492 3.332 1 96.5 154 PHE B C 1
ATOM 2810 O O . PHE B 1 154 ? 0.774 -5.508 3.025 1 96.5 154 PHE B O 1
ATOM 2817 N N . ILE B 1 155 ? 2.701 -4.488 3.66 1 97.38 155 ILE B N 1
ATOM 2818 C CA . ILE B 1 155 ? 3.396 -5.766 3.781 1 97.38 155 ILE B CA 1
ATOM 2819 C C . ILE B 1 155 ? 2.863 -6.531 4.988 1 97.38 155 ILE B C 1
ATOM 2821 O O . ILE B 1 155 ? 2.5 -5.93 6 1 97.38 155 ILE B O 1
ATOM 2825 N N . GLN B 1 156 ? 2.764 -7.906 4.898 1 96.81 156 GLN B N 1
ATOM 2826 C CA . GLN B 1 156 ? 2.289 -8.742 5.996 1 96.81 156 GLN B CA 1
ATOM 2827 C C . GLN B 1 156 ? 3.291 -9.852 6.32 1 96.81 156 GLN B C 1
ATOM 2829 O O . GLN B 1 156 ? 3.871 -10.453 5.414 1 96.81 156 GLN B O 1
ATOM 2834 N N . PRO B 1 157 ? 3.613 -10.195 7.617 1 96 157 PRO B N 1
ATOM 2835 C CA . PRO B 1 157 ? 3.016 -9.492 8.75 1 96 157 PRO B CA 1
ATOM 2836 C C . PRO B 1 157 ? 3.549 -8.062 8.906 1 96 157 PRO B C 1
ATOM 2838 O O . PRO B 1 157 ? 4.633 -7.75 8.406 1 96 157 PRO B O 1
ATOM 2841 N N . ARG B 1 158 ? 2.824 -7.207 9.609 1 94 158 ARG B N 1
ATOM 2842 C CA . ARG B 1 158 ? 3.242 -5.828 9.852 1 94 158 ARG B CA 1
ATOM 2843 C C . ARG B 1 158 ? 4.617 -5.785 10.508 1 94 158 ARG B C 1
ATOM 2845 O O . ARG B 1 158 ? 4.91 -6.578 11.406 1 94 158 ARG B O 1
ATOM 2852 N N . LEU B 1 159 ? 5.375 -4.797 10.039 1 95.19 159 LEU B N 1
ATOM 2853 C CA . LEU B 1 159 ? 6.67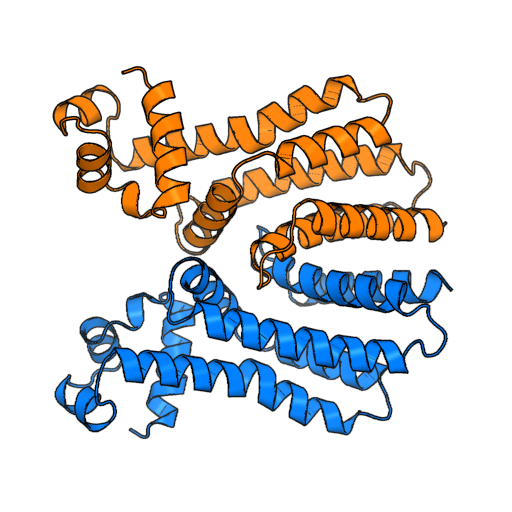2 -4.574 10.672 1 95.19 159 LEU B CA 1
ATOM 2854 C C . LEU B 1 159 ? 6.527 -3.721 11.93 1 95.19 159 LEU B C 1
ATOM 2856 O O . LEU B 1 159 ? 5.703 -2.805 11.969 1 95.19 159 LEU B O 1
ATOM 2860 N N . SER B 1 160 ? 7.344 -4.027 12.93 1 93 160 SER B N 1
ATOM 2861 C CA . SER B 1 160 ? 7.398 -3.168 14.102 1 93 160 SER B CA 1
ATOM 2862 C C . SER B 1 160 ? 7.984 -1.803 13.766 1 93 160 SER B C 1
ATOM 2864 O O . SER B 1 160 ? 8.633 -1.641 12.734 1 93 160 SER B O 1
ATOM 2866 N N . SER B 1 161 ? 7.711 -0.848 14.641 1 90.06 161 SER B N 1
ATOM 2867 C CA . SER B 1 161 ? 8.297 0.476 14.469 1 90.06 161 SER B CA 1
ATOM 2868 C C . SER B 1 161 ? 9.82 0.404 14.438 1 90.06 161 SER B C 1
ATOM 2870 O O . SER B 1 161 ? 10.469 1.097 13.648 1 90.06 161 SER B O 1
ATOM 2872 N N . THR B 1 162 ? 10.414 -0.459 15.25 1 92.12 162 THR B N 1
ATOM 2873 C CA . THR B 1 162 ? 11.867 -0.628 15.305 1 92.12 162 THR B CA 1
ATOM 2874 C C . THR B 1 162 ? 12.391 -1.201 13.992 1 92.12 162 THR B C 1
ATOM 2876 O O . THR B 1 162 ? 13.391 -0.715 13.453 1 92.12 162 THR B O 1
ATOM 2879 N N . ARG B 1 163 ? 11.703 -2.18 13.469 1 93.94 163 ARG B N 1
ATOM 2880 C CA . ARG B 1 163 ? 12.125 -2.809 12.227 1 93.94 163 ARG B CA 1
ATOM 2881 C C . ARG B 1 163 ? 12.039 -1.829 11.055 1 93.94 163 ARG B C 1
ATOM 2883 O O . ARG B 1 163 ? 12.914 -1.798 10.195 1 93.94 163 ARG B O 1
ATOM 2890 N N . ASN B 1 164 ? 11.023 -1.012 11.062 1 93.5 164 ASN B N 1
ATOM 2891 C CA . ASN B 1 164 ? 10.875 0.027 10.047 1 93.5 164 ASN B CA 1
ATOM 2892 C C . ASN B 1 164 ? 12.031 1.021 10.086 1 93.5 164 ASN B C 1
ATOM 2894 O O . ASN B 1 164 ? 12.57 1.392 9.047 1 93.5 164 ASN B O 1
ATOM 2898 N N . LYS B 1 165 ? 12.375 1.356 11.297 1 90.75 165 LYS B N 1
ATOM 2899 C CA . LYS B 1 165 ? 13.469 2.303 11.477 1 90.75 165 LYS B CA 1
ATOM 2900 C C . LYS B 1 165 ? 14.789 1.713 10.977 1 90.75 165 LYS B C 1
ATOM 2902 O O . LYS B 1 165 ? 15.602 2.418 10.375 1 90.75 165 LYS B O 1
ATOM 2907 N N . GLU B 1 166 ? 14.977 0.467 11.219 1 92.94 166 GLU B N 1
ATOM 2908 C CA . GLU B 1 166 ? 16.172 -0.209 10.727 1 92.94 166 GLU B CA 1
ATOM 2909 C C . GLU B 1 166 ? 16.25 -0.163 9.203 1 92.94 166 GLU B C 1
ATOM 2911 O O . GLU B 1 166 ? 17.312 0.048 8.633 1 92.94 166 GLU B O 1
ATOM 2916 N N . LEU B 1 167 ? 15.133 -0.356 8.602 1 93.5 167 LEU B N 1
ATOM 2917 C CA . LEU B 1 167 ? 15.086 -0.326 7.141 1 93.5 167 LEU B CA 1
ATOM 2918 C C . LEU B 1 167 ? 15.352 1.082 6.617 1 93.5 167 LEU B C 1
ATOM 2920 O O . LEU B 1 167 ? 16.031 1.256 5.605 1 93.5 167 LEU B O 1
ATOM 2924 N N . ASP B 1 168 ? 14.859 2.045 7.352 1 90.75 168 ASP B N 1
ATOM 2925 C CA . ASP B 1 168 ? 15.133 3.436 7 1 90.75 168 ASP B CA 1
ATOM 2926 C C . ASP B 1 168 ? 16.625 3.729 7.059 1 90.75 168 ASP B C 1
ATOM 2928 O O . ASP B 1 168 ? 17.188 4.332 6.141 1 90.75 168 ASP B O 1
ATOM 2932 N N . ASP B 1 169 ? 17.219 3.311 8.117 1 89 169 ASP B N 1
ATOM 2933 C CA . ASP B 1 169 ? 18.656 3.537 8.305 1 89 169 ASP B CA 1
ATOM 2934 C C . ASP B 1 169 ? 19.469 2.836 7.219 1 89 169 ASP B C 1
ATOM 2936 O O . ASP B 1 169 ? 20.453 3.379 6.734 1 89 169 ASP B O 1
ATOM 2940 N N . PHE B 1 170 ? 19.062 1.702 6.922 1 89.88 170 PHE B N 1
ATOM 2941 C CA . PHE B 1 170 ? 19.734 0.951 5.875 1 89.88 170 PHE B CA 1
ATOM 2942 C C . PHE B 1 170 ? 19.656 1.69 4.543 1 89.88 170 PHE B C 1
ATOM 2944 O O . PHE B 1 170 ? 20.672 1.862 3.865 1 89.88 170 PHE B O 1
ATOM 2951 N N . LEU B 1 171 ? 18.5 2.137 4.184 1 88.12 171 LEU B N 1
ATOM 2952 C CA . LEU B 1 171 ? 18.281 2.855 2.93 1 88.12 171 LEU B CA 1
ATOM 2953 C C . LEU B 1 171 ? 19.094 4.148 2.9 1 88.12 171 LEU B C 1
ATOM 2955 O O . LEU B 1 171 ? 19.719 4.473 1.886 1 88.12 171 LEU B O 1
ATOM 2959 N N . LEU B 1 172 ? 19.109 4.789 4 1 82.56 172 LEU B N 1
ATOM 2960 C CA . LEU B 1 172 ? 19.875 6.023 4.102 1 82.56 172 LEU B CA 1
ATOM 2961 C C . LEU B 1 172 ? 21.359 5.754 3.896 1 82.56 172 LEU B C 1
ATOM 2963 O O . LEU B 1 172 ? 22.047 6.52 3.211 1 82.56 172 LEU B O 1
ATOM 2967 N N . ASN B 1 173 ? 21.859 4.707 4.367 1 83.44 173 ASN B N 1
ATOM 2968 C CA . ASN B 1 173 ? 23.266 4.355 4.234 1 83.44 173 ASN B CA 1
ATOM 2969 C C . ASN B 1 173 ? 23.609 3.992 2.793 1 83.44 173 ASN B C 1
ATOM 2971 O O . ASN B 1 173 ? 24.719 4.27 2.334 1 83.44 173 ASN B O 1
ATOM 2975 N N . LEU B 1 174 ? 22.703 3.381 2.141 1 79 174 LEU B N 1
ATOM 2976 C CA . LEU B 1 174 ? 22.922 3.035 0.742 1 79 174 LEU B CA 1
ATOM 2977 C C . LEU B 1 174 ? 23.078 4.289 -0.109 1 79 174 LEU B C 1
ATOM 2979 O O . LEU B 1 174 ? 23.938 4.332 -1.005 1 79 174 LEU B O 1
ATOM 2983 N N . VAL B 1 175 ? 22.344 5.27 0.247 1 70.56 175 VAL B N 1
ATOM 2984 C CA . VAL B 1 175 ? 22.359 6.512 -0.52 1 70.56 175 VAL B CA 1
ATOM 2985 C C . VAL B 1 175 ? 23.656 7.273 -0.245 1 70.56 175 VAL B C 1
ATOM 2987 O O . VAL B 1 175 ? 24.266 7.828 -1.164 1 70.56 175 VAL B O 1
ATOM 2990 N N . LEU B 1 176 ? 24.031 7.223 0.912 1 66.75 176 LEU B N 1
ATOM 2991 C CA . LEU B 1 176 ? 25.219 7.977 1.318 1 66.75 176 LEU B CA 1
ATOM 2992 C C . LEU B 1 176 ? 26.484 7.293 0.83 1 66.75 176 LEU B C 1
ATOM 2994 O O . LEU B 1 176 ? 27.5 7.957 0.583 1 66.75 176 LEU B O 1
ATOM 2998 N N . SER B 1 177 ? 26.422 5.996 0.717 1 65.38 177 SER B N 1
ATOM 2999 C CA . SER B 1 177 ? 27.594 5.262 0.283 1 65.38 177 SER B CA 1
ATOM 3000 C C . SER B 1 177 ? 27.75 5.297 -1.234 1 65.38 177 SER B C 1
ATOM 3002 O O . SER B 1 177 ? 28.812 4.973 -1.768 1 65.38 177 SER B O 1
ATOM 3004 N N . SER B 1 178 ? 26.688 5.395 -1.941 1 56.91 178 SER B N 1
ATOM 3005 C CA . SER B 1 178 ? 26.75 5.453 -3.398 1 56.91 178 SER B CA 1
ATOM 3006 C C . SER B 1 178 ? 27.422 6.73 -3.873 1 56.91 178 SER B C 1
ATOM 3008 O O . SER B 1 178 ? 27.578 6.953 -5.078 1 56.91 178 SER B O 1
ATOM 3010 N N . LYS B 1 179 ? 28.156 7.48 -2.9 1 50.09 179 LYS B N 1
ATOM 3011 C CA . LYS B 1 179 ? 29.016 8.617 -3.234 1 50.09 179 LYS B CA 1
ATOM 3012 C C . LYS B 1 179 ? 30.406 8.156 -3.648 1 50.09 179 LYS B C 1
ATOM 3014 O O . LYS B 1 179 ? 30.906 7.141 -3.15 1 50.09 179 LYS B O 1
#

pLDDT: mean 93.69, std 6.78, range [49.62, 98.62]

Sequence (358 aa):
MRKEDWMDSSLKLVSKHGVDILKIDSLCKKLKVTKGSFYHHFKSHKIFIEEILEYWYKTFTMDIIEKSKQFENNPLKQMELLNNTIYSKDLNIEIEFRAWGLRNELVLPYMEKIDKERILILRNIQDKLNPNLDEKINEEMTLLIYCKFLGTLFIQPRLSSTRNKELDDFLLNLVLSSKMRKEDWMDSSLKLVSKHGVDILKIDSLCKKLKVTKGSFYHHFKSHKIFIEEILEYWYKTFTMDIIEKSKQFENNPLKQMELLNNTIYSKDLNIEIEFRAWGLRNELVLPYMEKIDKERILILRNIQDKLNPNLDEKINEEMTLLIYCKFLGTLFIQPRLSSTRNKELDDFLLNLVLSSK